Protein AF-A0AAD0NGL0-F1 (afdb_monomer_lite)

Structure (mmCIF, N/CA/C/O backbone):
data_AF-A0AAD0NGL0-F1
#
_entry.id   AF-A0AAD0NGL0-F1
#
loop_
_atom_site.group_PDB
_atom_site.id
_atom_site.type_symbol
_atom_site.label_atom_id
_atom_site.label_alt_id
_atom_site.label_comp_id
_atom_site.label_asym_id
_atom_site.label_entity_id
_atom_site.label_seq_id
_atom_site.pdbx_PDB_ins_code
_atom_site.Cartn_x
_atom_site.Cartn_y
_atom_site.Cartn_z
_atom_site.occupancy
_atom_site.B_iso_or_equiv
_atom_site.auth_seq_id
_atom_site.auth_comp_id
_atom_site.auth_asym_id
_atom_site.auth_atom_id
_atom_site.pdbx_PDB_model_num
ATOM 1 N N . MET A 1 1 ? 26.435 -12.510 6.256 1.00 44.81 1 MET A N 1
ATOM 2 C CA . MET A 1 1 ? 27.636 -13.233 6.724 1.00 44.81 1 MET A CA 1
ATOM 3 C C . MET A 1 1 ? 28.055 -14.242 5.653 1.00 44.81 1 MET A C 1
ATOM 5 O O . MET A 1 1 ? 27.890 -15.432 5.833 1.00 44.81 1 MET A O 1
ATOM 9 N N . ILE A 1 2 ? 28.443 -13.739 4.476 1.00 53.28 2 ILE A N 1
ATOM 10 C CA . ILE A 1 2 ? 28.937 -14.530 3.324 1.00 53.28 2 ILE A CA 1
ATOM 11 C C . ILE A 1 2 ? 30.075 -13.726 2.676 1.00 53.28 2 ILE A C 1
ATOM 13 O O . ILE A 1 2 ? 31.139 -14.253 2.400 1.00 53.28 2 ILE A O 1
ATOM 17 N N . LEU A 1 3 ? 29.893 -12.403 2.557 1.00 48.09 3 LEU A N 1
ATOM 18 C CA . LEU A 1 3 ? 30.924 -11.477 2.073 1.00 48.09 3 LEU A CA 1
ATOM 19 C C . LEU A 1 3 ? 32.210 -11.470 2.926 1.00 48.09 3 LEU A C 1
ATOM 21 O O . LEU A 1 3 ? 33.293 -11.404 2.364 1.00 48.09 3 LEU A O 1
ATOM 25 N N . MET A 1 4 ? 32.125 -11.566 4.258 1.00 51.53 4 MET A N 1
ATOM 26 C CA . MET A 1 4 ? 33.322 -11.520 5.120 1.00 51.53 4 MET A CA 1
ATOM 27 C C . MET A 1 4 ? 34.197 -12.773 5.004 1.00 51.53 4 MET A C 1
ATOM 29 O O . MET A 1 4 ? 35.416 -12.651 4.901 1.00 51.53 4 MET A O 1
ATOM 33 N N . ASP A 1 5 ? 33.579 -13.955 4.922 1.00 52.91 5 ASP A N 1
ATOM 34 C CA . ASP A 1 5 ? 34.299 -15.230 4.800 1.00 52.91 5 ASP A CA 1
ATOM 35 C C . ASP A 1 5 ? 35.000 -15.378 3.441 1.00 52.91 5 ASP A C 1
ATOM 37 O O . ASP A 1 5 ? 36.017 -16.059 3.337 1.00 52.91 5 ASP A O 1
ATOM 41 N N . CYS A 1 6 ? 34.499 -14.711 2.394 1.00 56.25 6 CYS A N 1
ATOM 42 C CA . CYS A 1 6 ? 35.131 -14.710 1.075 1.00 56.25 6 CYS A CA 1
ATOM 43 C C . CYS A 1 6 ? 36.329 -13.752 0.959 1.00 56.25 6 CYS A C 1
ATOM 45 O O . CYS A 1 6 ? 37.210 -14.003 0.139 1.00 56.25 6 CYS A O 1
ATOM 47 N N . PHE A 1 7 ? 36.364 -12.662 1.737 1.00 55.16 7 PHE A N 1
ATOM 48 C CA . PHE A 1 7 ? 37.349 -11.582 1.564 1.00 55.16 7 PHE A CA 1
ATOM 49 C C . PHE A 1 7 ? 38.357 -11.432 2.717 1.00 55.16 7 PHE A C 1
ATOM 51 O O . PHE A 1 7 ? 39.298 -10.655 2.587 1.00 55.16 7 PHE A O 1
ATOM 58 N N . GLY A 1 8 ? 38.230 -12.198 3.809 1.00 49.78 8 GLY A N 1
ATOM 59 C CA . GLY A 1 8 ? 39.283 -12.322 4.830 1.00 49.78 8 GLY A CA 1
ATOM 60 C C . GLY A 1 8 ? 39.587 -11.034 5.606 1.00 49.78 8 GLY A C 1
ATOM 61 O O . GLY A 1 8 ? 40.728 -10.809 6.016 1.00 49.78 8 GLY A O 1
ATOM 62 N N . HIS A 1 9 ? 38.591 -10.165 5.787 1.00 56.62 9 HIS A N 1
ATOM 63 C CA . HIS A 1 9 ? 38.731 -8.901 6.508 1.00 56.62 9 HIS A CA 1
ATOM 64 C C . HIS A 1 9 ? 37.641 -8.759 7.577 1.00 56.62 9 HIS A C 1
ATOM 66 O O . HIS A 1 9 ? 36.456 -8.862 7.268 1.00 56.62 9 HIS A O 1
ATOM 72 N N . ASP A 1 10 ? 38.057 -8.454 8.812 1.00 57.59 10 ASP A N 1
ATOM 73 C CA . ASP A 1 10 ? 37.174 -8.224 9.972 1.00 57.59 10 ASP A CA 1
ATOM 74 C C . ASP A 1 10 ? 36.428 -6.875 9.916 1.00 57.59 10 ASP A C 1
ATOM 76 O O . ASP A 1 10 ? 35.589 -6.589 10.770 1.00 57.59 10 ASP A O 1
ATOM 80 N N . ASP A 1 11 ? 36.717 -6.037 8.914 1.00 60.97 11 ASP A N 1
ATOM 81 C CA . ASP A 1 11 ? 36.110 -4.716 8.752 1.00 60.97 11 ASP A CA 1
ATOM 82 C C . ASP A 1 11 ? 35.187 -4.655 7.507 1.00 60.97 11 ASP A C 1
ATOM 84 O O . ASP A 1 11 ? 35.665 -4.642 6.359 1.00 60.97 11 ASP A O 1
ATOM 88 N N . PRO A 1 12 ? 33.852 -4.593 7.701 1.00 60.00 12 PRO A N 1
ATOM 89 C CA . PRO A 1 12 ? 32.890 -4.450 6.610 1.00 60.00 12 PRO A CA 1
ATOM 90 C C . PRO A 1 12 ? 33.039 -3.130 5.850 1.00 60.00 12 PRO A C 1
ATOM 92 O O . PRO A 1 12 ? 32.725 -3.080 4.658 1.00 60.00 12 PRO A O 1
ATOM 95 N N . GLU A 1 13 ? 33.521 -2.068 6.498 1.00 62.66 13 GLU A N 1
ATOM 96 C CA . GLU A 1 13 ? 33.619 -0.744 5.889 1.00 62.66 13 GLU A CA 1
ATOM 97 C C . GLU A 1 13 ? 34.765 -0.676 4.874 1.00 62.66 13 GLU A C 1
ATOM 99 O O . GLU A 1 13 ? 34.591 -0.140 3.777 1.00 62.66 13 GLU A O 1
ATOM 104 N N . MET A 1 14 ? 35.897 -1.320 5.171 1.00 58.09 14 MET A N 1
ATOM 105 C CA . MET A 1 14 ? 36.996 -1.516 4.219 1.00 58.09 14 MET A CA 1
ATOM 106 C C . MET A 1 14 ? 36.558 -2.314 2.985 1.00 58.09 14 MET A C 1
ATOM 108 O O . MET A 1 14 ? 36.870 -1.924 1.860 1.00 58.09 14 MET A O 1
ATOM 112 N N . THR A 1 15 ? 35.794 -3.392 3.169 1.00 60.25 15 THR A N 1
ATOM 113 C CA . THR A 1 15 ? 35.343 -4.253 2.062 1.00 60.25 15 THR A CA 1
ATOM 114 C C . THR A 1 15 ? 34.335 -3.535 1.152 1.00 60.25 15 THR A C 1
ATOM 116 O O . THR A 1 15 ? 34.467 -3.561 -0.074 1.00 60.25 15 THR A O 1
ATOM 119 N N . LEU A 1 16 ? 33.367 -2.820 1.738 1.00 61.25 16 LEU A N 1
ATOM 120 C CA . LEU A 1 16 ? 32.353 -2.067 0.992 1.00 61.25 16 LEU A CA 1
ATOM 121 C C . LEU A 1 16 ? 32.940 -0.836 0.282 1.00 61.25 16 LEU A C 1
ATOM 123 O O . LEU A 1 16 ? 32.701 -0.655 -0.911 1.00 61.25 16 LEU A O 1
ATOM 127 N N . ARG A 1 17 ? 33.732 -0.000 0.974 1.00 56.66 17 ARG A N 1
ATOM 128 C CA . ARG A 1 17 ? 34.267 1.247 0.394 1.00 56.66 17 ARG A CA 1
ATOM 129 C C . ARG A 1 17 ? 35.475 1.051 -0.524 1.00 56.66 17 ARG A C 1
ATOM 131 O O . ARG A 1 17 ? 35.599 1.818 -1.474 1.00 56.66 17 ARG A O 1
ATOM 138 N N . ARG A 1 18 ? 36.384 0.097 -0.260 1.00 59.16 18 ARG A N 1
ATOM 139 C CA . ARG A 1 18 ? 37.634 -0.037 -1.044 1.00 59.16 18 ARG A CA 1
ATOM 140 C C . ARG A 1 18 ? 37.585 -1.020 -2.203 1.00 59.16 18 ARG A C 1
ATOM 142 O O . ARG A 1 18 ? 38.451 -0.907 -3.066 1.00 59.16 18 ARG A O 1
ATOM 149 N N . TYR A 1 19 ? 36.625 -1.941 -2.247 1.00 62.69 19 TYR A N 1
ATOM 150 C CA . TYR A 1 19 ? 36.571 -2.953 -3.309 1.00 62.69 19 TYR A CA 1
ATOM 151 C C . TYR A 1 19 ? 35.289 -2.886 -4.138 1.00 62.69 19 TYR A C 1
ATOM 153 O O . TYR A 1 19 ? 35.358 -2.842 -5.358 1.00 62.69 19 TYR A O 1
ATOM 161 N N . ILE A 1 20 ? 34.121 -2.849 -3.494 1.00 60.44 20 ILE A N 1
ATOM 162 C CA . ILE A 1 20 ? 32.841 -2.911 -4.221 1.00 60.44 20 ILE A CA 1
ATOM 163 C C . ILE A 1 20 ? 32.464 -1.543 -4.806 1.00 60.44 20 ILE A C 1
ATOM 165 O O . ILE A 1 20 ? 32.022 -1.463 -5.946 1.00 60.44 20 ILE A O 1
ATOM 169 N N . LEU A 1 21 ? 32.655 -0.461 -4.045 1.00 63.44 21 LEU A N 1
ATOM 170 C CA . LEU A 1 21 ? 32.298 0.900 -4.474 1.00 63.44 21 LEU A CA 1
ATOM 171 C C . LEU A 1 21 ? 33.440 1.660 -5.171 1.00 63.44 21 LEU A C 1
ATOM 173 O O . LEU A 1 21 ? 33.257 2.811 -5.562 1.00 63.44 21 LEU A O 1
ATOM 177 N N . SER A 1 22 ? 34.620 1.052 -5.298 1.00 70.75 22 SER A N 1
ATOM 178 C CA . SER A 1 22 ? 35.795 1.655 -5.940 1.00 70.75 22 SER A CA 1
ATOM 179 C C . SER A 1 22 ? 35.908 1.328 -7.431 1.00 70.75 22 SER A C 1
ATOM 181 O O . SER A 1 22 ? 36.589 2.062 -8.145 1.00 70.75 22 SER A O 1
ATOM 183 N N . ASP A 1 23 ? 35.234 0.274 -7.904 1.00 82.31 23 ASP A N 1
ATOM 184 C CA . ASP A 1 23 ? 35.125 -0.062 -9.324 1.00 82.31 23 ASP A CA 1
ATOM 185 C C . ASP A 1 23 ? 33.820 0.516 -9.910 1.00 82.31 23 ASP A C 1
ATOM 187 O O . ASP A 1 23 ? 32.724 0.058 -9.561 1.00 82.31 23 ASP A O 1
ATOM 191 N N . PRO A 1 24 ? 33.899 1.500 -10.827 1.00 84.38 24 PRO A N 1
ATOM 192 C CA . PRO A 1 24 ? 32.724 2.073 -11.477 1.00 84.38 24 PRO A CA 1
ATOM 193 C C . PRO A 1 24 ? 31.864 1.050 -12.231 1.00 84.38 24 PRO A C 1
ATOM 195 O O . PRO A 1 24 ? 30.657 1.256 -12.352 1.00 84.38 24 PRO A O 1
ATOM 198 N N . ALA A 1 25 ? 32.451 -0.043 -12.733 1.00 84.69 25 ALA A N 1
ATOM 199 C CA . ALA A 1 25 ? 31.705 -1.096 -13.416 1.00 84.69 25 ALA A CA 1
ATOM 200 C C . ALA A 1 25 ? 30.814 -1.871 -12.435 1.00 84.69 25 ALA A C 1
ATOM 202 O O . ALA A 1 25 ? 29.644 -2.110 -12.729 1.00 84.69 25 ALA A O 1
ATOM 203 N N . ILE A 1 26 ? 31.330 -2.183 -11.239 1.00 82.88 26 ILE A N 1
ATOM 204 C CA . ILE A 1 26 ? 30.558 -2.850 -10.180 1.00 82.88 26 ILE A CA 1
ATOM 205 C C . ILE A 1 26 ? 29.425 -1.943 -9.699 1.00 82.88 26 ILE A C 1
ATOM 207 O O . ILE A 1 26 ? 28.294 -2.402 -9.556 1.00 82.88 26 ILE A O 1
ATOM 211 N N . VAL A 1 27 ? 29.693 -0.649 -9.498 1.00 83.00 27 VAL A N 1
ATOM 212 C CA . VAL A 1 27 ? 28.657 0.326 -9.117 1.00 83.00 27 VAL A CA 1
ATOM 213 C C . VAL A 1 27 ? 27.544 0.380 -10.166 1.00 83.00 27 VAL A C 1
ATOM 215 O O . VAL A 1 27 ? 26.369 0.290 -9.812 1.00 83.00 27 VAL A O 1
ATOM 218 N N . ALA A 1 28 ? 27.895 0.456 -11.453 1.00 87.69 28 ALA A N 1
ATOM 219 C CA . ALA A 1 28 ? 26.917 0.470 -12.538 1.00 87.69 28 ALA A CA 1
ATOM 220 C C . ALA A 1 28 ? 26.070 -0.815 -12.585 1.00 87.69 28 ALA A C 1
ATOM 222 O O . ALA A 1 28 ? 24.857 -0.749 -12.799 1.00 87.69 28 ALA A O 1
ATOM 223 N N . ASP A 1 29 ? 26.677 -1.980 -12.346 1.00 87.06 29 ASP A N 1
ATOM 224 C CA . ASP A 1 29 ? 25.952 -3.249 -12.280 1.00 87.06 29 ASP A CA 1
ATOM 225 C C . ASP A 1 29 ? 25.020 -3.334 -11.067 1.00 87.06 29 ASP A C 1
ATOM 227 O O . ASP A 1 29 ? 23.881 -3.785 -11.203 1.00 87.06 29 ASP A O 1
ATOM 231 N N . VAL A 1 30 ? 25.457 -2.857 -9.898 1.00 87.62 30 VAL A N 1
ATOM 232 C CA . VAL A 1 30 ? 24.617 -2.790 -8.694 1.00 87.62 30 VAL A CA 1
ATOM 233 C C . VAL A 1 30 ? 23.413 -1.879 -8.927 1.00 87.62 30 VAL A C 1
ATOM 235 O O . VAL A 1 30 ? 22.286 -2.279 -8.635 1.00 87.62 30 VAL A O 1
ATOM 238 N N . GLU A 1 31 ? 23.617 -0.693 -9.505 1.00 88.88 31 GLU A N 1
ATOM 239 C CA . GLU A 1 31 ? 22.518 0.217 -9.844 1.00 88.88 31 GLU A CA 1
ATOM 240 C C . GLU A 1 31 ? 21.539 -0.411 -10.838 1.00 88.88 31 GLU A C 1
ATOM 242 O O . GLU A 1 31 ? 20.323 -0.267 -10.692 1.00 88.88 31 GLU A O 1
ATOM 247 N N . ARG A 1 32 ? 22.048 -1.129 -11.844 1.00 91.62 32 ARG A N 1
ATOM 248 C CA . ARG A 1 32 ? 21.218 -1.836 -12.822 1.00 91.62 32 ARG A CA 1
ATOM 249 C C . ARG A 1 32 ? 20.365 -2.911 -12.150 1.00 91.62 32 ARG A C 1
ATOM 251 O O . ARG A 1 32 ? 19.160 -2.951 -12.373 1.00 91.62 32 ARG A O 1
ATOM 258 N N . VAL A 1 33 ? 20.963 -3.747 -11.299 1.00 93.19 33 VAL A N 1
ATOM 259 C CA . VAL A 1 33 ? 20.233 -4.782 -10.547 1.00 93.19 33 VAL A CA 1
ATOM 260 C C . VAL A 1 33 ? 19.193 -4.155 -9.622 1.00 93.19 33 VAL A C 1
ATOM 262 O O . VAL A 1 33 ? 18.062 -4.632 -9.566 1.00 93.19 33 VAL A O 1
ATOM 265 N N . GLN A 1 34 ? 19.536 -3.065 -8.934 1.00 90.94 34 GLN A N 1
ATOM 266 C CA . GLN A 1 34 ? 18.602 -2.350 -8.067 1.00 90.94 34 GLN A CA 1
ATOM 267 C C . GLN A 1 34 ? 17.376 -1.852 -8.843 1.00 90.94 34 GLN A C 1
ATOM 269 O O . GLN A 1 34 ? 16.252 -2.057 -8.384 1.00 90.94 34 GLN A O 1
ATOM 274 N N . ARG A 1 35 ? 17.572 -1.244 -10.022 1.00 94.06 35 ARG A N 1
ATOM 275 C CA . ARG A 1 35 ? 16.462 -0.767 -10.864 1.00 94.06 35 ARG A CA 1
ATOM 276 C C . ARG A 1 35 ? 15.551 -1.909 -11.299 1.00 94.06 35 ARG A C 1
ATOM 278 O O . ARG A 1 35 ? 14.335 -1.795 -11.173 1.00 94.06 35 ARG A O 1
ATOM 285 N N . GLU A 1 36 ? 16.123 -3.030 -11.730 1.00 95.94 36 GLU A N 1
ATOM 286 C CA . GLU A 1 36 ? 15.329 -4.199 -12.123 1.00 95.94 36 GLU A CA 1
ATOM 287 C C . GLU A 1 36 ? 14.559 -4.808 -10.946 1.00 95.94 36 GLU A C 1
ATOM 289 O O . GLU A 1 36 ? 13.399 -5.180 -11.106 1.00 95.94 36 GLU A O 1
ATOM 294 N N . LEU A 1 37 ? 15.144 -4.869 -9.744 1.00 94.94 37 LEU A N 1
ATOM 295 C CA . LEU A 1 37 ? 14.436 -5.343 -8.547 1.00 94.94 37 LEU A CA 1
ATOM 296 C C . LEU A 1 37 ? 13.216 -4.475 -8.224 1.00 94.94 37 LEU A C 1
ATOM 298 O O . LEU A 1 37 ? 12.152 -4.992 -7.885 1.00 94.94 37 LEU A O 1
ATOM 302 N N . VAL A 1 38 ? 13.357 -3.159 -8.359 1.00 95.56 38 VAL A N 1
ATOM 303 C CA . VAL A 1 38 ? 12.258 -2.212 -8.165 1.00 95.56 38 VAL A CA 1
ATOM 304 C C . VAL A 1 38 ? 11.168 -2.403 -9.220 1.00 95.56 38 VAL A C 1
ATOM 306 O O . VAL A 1 38 ? 9.984 -2.433 -8.879 1.00 95.56 38 VAL A O 1
ATOM 309 N N . ILE A 1 39 ? 11.546 -2.568 -10.490 1.00 97.00 39 ILE A N 1
ATOM 310 C CA . ILE A 1 39 ? 10.593 -2.832 -11.573 1.00 97.00 39 ILE A CA 1
ATOM 311 C C . ILE A 1 39 ? 9.857 -4.149 -11.309 1.00 97.00 39 ILE A C 1
ATOM 313 O O . ILE A 1 39 ? 8.633 -4.185 -11.389 1.00 97.00 39 ILE A O 1
ATOM 317 N N . LEU A 1 40 ? 10.562 -5.218 -10.927 1.00 95.31 40 LEU A N 1
ATOM 318 C CA . LEU A 1 40 ? 9.954 -6.505 -10.577 1.00 95.31 40 LEU A CA 1
ATOM 319 C C . LEU A 1 40 ? 8.938 -6.375 -9.435 1.00 95.31 40 LEU A C 1
ATOM 321 O O . LEU A 1 40 ? 7.827 -6.888 -9.554 1.00 95.31 40 LEU A O 1
ATOM 325 N N . MET A 1 41 ? 9.281 -5.631 -8.382 1.00 94.69 41 MET A N 1
ATOM 326 C CA . MET A 1 41 ? 8.374 -5.333 -7.271 1.00 94.69 41 MET A CA 1
ATOM 327 C C . MET A 1 41 ? 7.112 -4.591 -7.742 1.00 94.69 41 MET A C 1
ATOM 329 O O . MET A 1 41 ? 6.002 -4.909 -7.315 1.00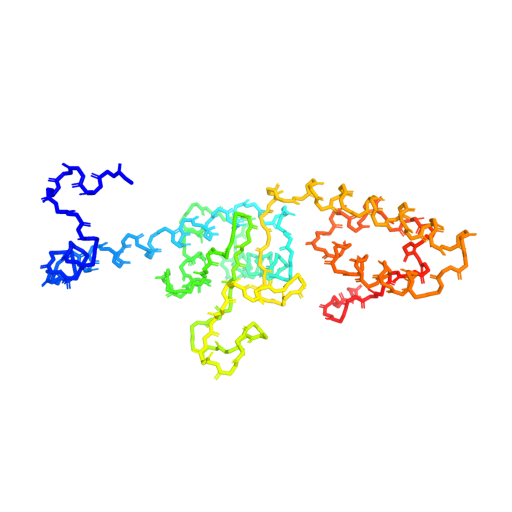 94.69 41 MET A O 1
ATOM 333 N N . ALA A 1 42 ? 7.250 -3.623 -8.649 1.00 96.31 42 ALA A N 1
ATOM 334 C CA . ALA A 1 42 ? 6.103 -2.921 -9.217 1.00 96.31 42 ALA A CA 1
ATOM 335 C C . ALA A 1 42 ? 5.254 -3.809 -10.135 1.00 96.31 42 ALA A C 1
ATOM 337 O O . ALA A 1 42 ? 4.028 -3.726 -10.090 1.00 96.31 42 ALA A O 1
ATOM 338 N N . LYS A 1 43 ? 5.871 -4.700 -10.918 1.00 96.62 43 LYS A N 1
ATOM 339 C CA . LYS A 1 43 ? 5.146 -5.685 -11.735 1.00 96.62 43 LYS A CA 1
ATOM 340 C C . LYS A 1 43 ? 4.301 -6.616 -10.875 1.00 96.62 43 LYS A C 1
ATOM 342 O O . LYS A 1 43 ? 3.153 -6.876 -11.226 1.00 96.62 43 LYS A O 1
ATOM 347 N N . GLU A 1 44 ? 4.853 -7.098 -9.763 1.00 93.81 44 GLU A N 1
ATOM 348 C CA . GLU A 1 44 ? 4.117 -7.927 -8.808 1.00 93.81 44 GLU A CA 1
ATOM 349 C C . GLU A 1 44 ? 2.906 -7.168 -8.257 1.00 93.81 44 GLU A C 1
ATOM 351 O O . GLU A 1 44 ? 1.784 -7.665 -8.342 1.00 93.81 44 GLU A O 1
ATOM 356 N N . ALA A 1 45 ? 3.109 -5.921 -7.817 1.00 94.88 45 ALA A N 1
ATOM 357 C CA . ALA A 1 45 ? 2.023 -5.075 -7.338 1.00 94.88 45 ALA A CA 1
ATOM 358 C C . ALA A 1 45 ? 0.926 -4.859 -8.398 1.00 94.88 45 ALA A C 1
ATOM 360 O O . ALA A 1 45 ? -0.255 -5.009 -8.098 1.00 94.88 45 ALA A O 1
ATOM 361 N N . ILE A 1 46 ? 1.291 -4.550 -9.648 1.00 95.75 46 ILE A N 1
ATOM 362 C CA . ILE A 1 46 ? 0.331 -4.388 -10.755 1.00 95.75 46 ILE A CA 1
ATOM 363 C C . ILE A 1 46 ? -0.439 -5.690 -11.012 1.00 95.75 46 ILE A C 1
ATOM 365 O O . ILE A 1 46 ? -1.645 -5.653 -11.262 1.00 95.75 46 ILE A O 1
ATOM 369 N N . GLY A 1 47 ? 0.241 -6.837 -10.950 1.00 93.25 47 GLY A N 1
ATOM 370 C CA . GLY A 1 47 ? -0.369 -8.153 -11.133 1.00 93.25 47 GLY A CA 1
ATOM 371 C C . GLY A 1 47 ? -1.391 -8.499 -10.048 1.00 93.25 47 GLY A C 1
ATOM 372 O O . GLY A 1 47 ? -2.404 -9.125 -10.348 1.00 93.25 47 GLY A O 1
ATOM 373 N N . SER A 1 48 ? -1.166 -8.042 -8.814 1.00 92.44 48 SER A N 1
ATOM 374 C CA . SER A 1 48 ? -2.048 -8.264 -7.664 1.00 92.44 48 SER A CA 1
ATOM 375 C C . SER A 1 48 ? -2.874 -7.026 -7.282 1.00 92.44 48 SER A C 1
ATOM 377 O O . SER A 1 48 ? -3.178 -6.841 -6.104 1.00 92.44 48 SER A O 1
ATOM 379 N N . ALA A 1 49 ? -3.207 -6.152 -8.241 1.00 92.00 49 ALA A N 1
ATOM 380 C CA . ALA A 1 49 ? -3.796 -4.829 -7.980 1.00 92.00 49 ALA A CA 1
ATOM 381 C C . ALA A 1 49 ? -5.075 -4.844 -7.118 1.00 92.00 49 ALA A C 1
ATOM 383 O O . ALA A 1 49 ? -5.314 -3.914 -6.341 1.00 92.00 49 ALA A O 1
ATOM 384 N N . GLU A 1 50 ? -5.877 -5.902 -7.227 1.00 90.38 50 GLU A N 1
ATOM 385 C CA . GLU A 1 50 ? -7.127 -6.058 -6.472 1.00 90.38 50 GLU A CA 1
ATOM 386 C C . GLU A 1 50 ? -6.887 -6.326 -4.978 1.00 90.38 50 GLU A C 1
ATOM 388 O O . GLU A 1 50 ? -7.679 -5.914 -4.134 1.00 90.38 50 GLU A O 1
ATOM 393 N N . ASP A 1 51 ? -5.756 -6.943 -4.627 1.00 91.44 51 ASP A N 1
ATOM 394 C CA . ASP A 1 51 ? -5.417 -7.291 -3.244 1.00 91.44 51 ASP A CA 1
ATOM 395 C C . ASP A 1 51 ? -4.549 -6.229 -2.543 1.00 91.44 51 ASP A C 1
ATOM 397 O O . ASP A 1 51 ? -4.192 -6.376 -1.367 1.00 91.44 51 ASP A O 1
ATOM 401 N N . LEU A 1 52 ? -4.200 -5.147 -3.247 1.00 93.50 52 LEU A N 1
ATOM 402 C CA . LEU A 1 52 ? -3.377 -4.075 -2.696 1.00 93.50 52 LEU A CA 1
ATOM 403 C C . LEU A 1 52 ? -4.158 -3.199 -1.715 1.00 93.50 52 LEU A C 1
ATOM 405 O O . LEU A 1 52 ? -5.275 -2.743 -1.986 1.00 93.50 52 LEU A O 1
ATOM 409 N N . GLY A 1 53 ? -3.492 -2.895 -0.608 1.00 92.38 53 GLY A N 1
ATOM 410 C CA . GLY A 1 53 ? -3.918 -1.933 0.395 1.00 92.38 53 GLY A CA 1
ATOM 411 C C . GLY A 1 53 ? -3.092 -0.647 0.382 1.00 92.38 53 GLY A C 1
ATOM 412 O O . GLY A 1 53 ? -2.204 -0.431 -0.447 1.00 92.38 53 GLY A O 1
ATOM 413 N N . GLY A 1 54 ? -3.366 0.208 1.360 1.00 88.75 54 GLY A N 1
ATOM 414 C CA . GLY A 1 54 ? -2.802 1.543 1.489 1.00 88.75 54 GLY A CA 1
ATOM 415 C C . GLY A 1 54 ? -3.417 2.523 0.495 1.00 88.75 54 GLY A C 1
ATOM 416 O O . GLY A 1 54 ? -4.127 2.143 -0.437 1.00 88.75 54 GLY A O 1
ATOM 417 N N . ALA A 1 55 ? -3.115 3.806 0.680 1.00 85.38 55 ALA A N 1
ATOM 418 C CA . ALA A 1 55 ? -3.619 4.866 -0.191 1.00 85.38 55 ALA A CA 1
ATOM 419 C C . ALA A 1 55 ? -3.221 4.648 -1.662 1.00 85.38 55 ALA A C 1
ATOM 421 O O . ALA A 1 55 ? -3.988 4.938 -2.577 1.00 85.38 55 ALA A O 1
ATOM 422 N N . MET A 1 56 ? -2.045 4.061 -1.892 1.00 91.38 56 MET A N 1
ATOM 423 C CA . MET A 1 56 ? -1.530 3.831 -3.238 1.00 91.38 56 MET A CA 1
ATOM 424 C C . MET A 1 56 ? -2.085 2.575 -3.900 1.00 91.38 56 MET A C 1
ATOM 426 O O . MET A 1 56 ? -1.958 2.459 -5.114 1.00 91.38 56 MET A O 1
ATOM 430 N N . GLY A 1 57 ? -2.738 1.670 -3.161 1.00 92.50 57 GLY A N 1
ATOM 431 C CA . GLY A 1 57 ? -3.407 0.512 -3.759 1.00 92.50 57 GLY A CA 1
ATOM 432 C C . GLY A 1 57 ? -4.454 0.943 -4.788 1.00 92.50 57 GLY A C 1
ATOM 433 O O . GLY A 1 57 ? -4.488 0.410 -5.896 1.00 92.50 57 GLY A O 1
ATOM 434 N N . GLN A 1 58 ? -5.232 1.986 -4.469 1.00 88.50 58 GLN A N 1
ATOM 435 C CA . GLN A 1 58 ? -6.167 2.580 -5.426 1.00 88.50 58 GLN A CA 1
ATOM 436 C C . GLN A 1 58 ? -5.438 3.258 -6.588 1.00 88.50 58 GLN A C 1
ATOM 438 O O . GLN A 1 58 ? -5.800 3.040 -7.737 1.00 88.50 58 GLN A O 1
ATOM 443 N N . GLY A 1 59 ? -4.352 3.986 -6.313 1.00 92.19 59 GLY A N 1
ATOM 444 C CA . GLY A 1 59 ? -3.545 4.619 -7.359 1.00 92.19 59 GLY A CA 1
ATOM 445 C C . GLY A 1 59 ? -2.993 3.631 -8.397 1.00 92.19 59 GLY A C 1
ATOM 446 O O . GLY A 1 59 ? -2.930 3.964 -9.578 1.00 92.19 59 GLY A O 1
ATOM 447 N N . ILE A 1 60 ? -2.639 2.404 -7.993 1.00 94.94 60 ILE A N 1
ATOM 448 C CA . ILE A 1 60 ? -2.218 1.343 -8.924 1.00 94.94 60 ILE A CA 1
ATOM 449 C C . ILE A 1 60 ? -3.389 0.850 -9.779 1.00 94.94 60 ILE A C 1
ATOM 451 O O . ILE A 1 60 ? -3.222 0.692 -10.991 1.00 94.94 60 ILE A O 1
ATOM 455 N N . ARG A 1 61 ? -4.570 0.642 -9.183 1.00 94.44 61 ARG A N 1
ATOM 456 C CA . ARG A 1 61 ? -5.784 0.265 -9.927 1.00 94.44 61 ARG A CA 1
ATOM 457 C C . ARG A 1 61 ? -6.151 1.334 -10.956 1.00 94.44 61 ARG A C 1
ATOM 459 O O . ARG A 1 61 ? -6.273 1.019 -12.138 1.00 94.44 61 ARG A O 1
ATOM 466 N N . ASP A 1 62 ? -6.171 2.598 -10.544 1.00 94.38 62 ASP A N 1
ATOM 467 C CA . ASP A 1 62 ? -6.461 3.734 -11.422 1.00 94.38 62 ASP A CA 1
ATOM 468 C C . ASP A 1 62 ? -5.429 3.851 -12.557 1.00 94.38 62 ASP A C 1
ATOM 470 O O . ASP A 1 62 ? -5.778 4.108 -13.713 1.00 94.38 62 ASP A O 1
ATOM 474 N N . ALA A 1 63 ? -4.141 3.642 -12.257 1.00 95.19 63 ALA A N 1
ATOM 475 C CA . ALA A 1 63 ? -3.077 3.658 -13.258 1.00 95.19 63 ALA A CA 1
ATOM 476 C C . ALA A 1 63 ? -3.234 2.522 -14.280 1.00 95.19 63 ALA A C 1
ATOM 478 O O . ALA A 1 63 ? -3.094 2.759 -15.484 1.00 95.19 63 ALA A O 1
ATOM 479 N N . ARG A 1 64 ? -3.577 1.314 -13.820 1.00 95.88 64 ARG A N 1
ATOM 480 C CA . ARG A 1 64 ? -3.859 0.151 -14.671 1.00 95.88 64 ARG A CA 1
ATOM 481 C C . ARG A 1 64 ? -5.057 0.401 -15.583 1.00 95.88 64 ARG A C 1
ATOM 483 O O . ARG A 1 64 ? -4.947 0.213 -16.793 1.00 95.88 64 ARG A O 1
ATOM 490 N N . GLU A 1 65 ? -6.174 0.875 -15.040 1.00 95.94 65 GLU A N 1
ATOM 491 C CA . GLU A 1 65 ? -7.368 1.207 -15.827 1.00 95.94 65 GLU A CA 1
ATOM 492 C C . GLU A 1 65 ? -7.092 2.312 -16.849 1.00 95.94 65 GLU A C 1
ATOM 494 O O . GLU A 1 65 ? -7.494 2.222 -18.014 1.00 95.94 65 GLU A O 1
ATOM 499 N N . LYS A 1 66 ? -6.352 3.348 -16.443 1.00 96.50 66 LYS A N 1
ATOM 500 C CA . LYS A 1 66 ? -5.928 4.421 -17.342 1.00 96.50 66 LYS A CA 1
ATOM 501 C C . LYS A 1 66 ? -5.065 3.882 -18.481 1.00 96.50 66 LYS A C 1
ATOM 503 O O . LYS A 1 66 ? -5.295 4.286 -19.621 1.00 96.50 66 LYS A O 1
ATOM 508 N N . TYR A 1 67 ? -4.114 2.990 -18.200 1.00 96.56 67 TYR A N 1
ATOM 509 C CA . TYR A 1 67 ? -3.271 2.368 -19.222 1.00 96.56 67 TYR A CA 1
ATOM 510 C C . TYR A 1 67 ? -4.129 1.583 -20.225 1.00 96.56 67 TYR A C 1
ATOM 512 O O . TYR A 1 67 ? -4.082 1.856 -21.424 1.00 96.56 67 TYR A O 1
ATOM 520 N N . LEU A 1 68 ? -5.008 0.698 -19.743 1.00 96.44 68 LEU A N 1
ATOM 521 C CA . LEU A 1 68 ? -5.928 -0.069 -20.591 1.00 96.44 68 LEU A CA 1
ATOM 522 C C . LEU A 1 68 ? -6.776 0.836 -21.494 1.00 96.44 68 LEU A C 1
ATOM 524 O O . LEU A 1 68 ? -6.868 0.609 -22.702 1.00 96.44 68 LEU A O 1
ATOM 528 N N . ARG A 1 69 ? -7.336 1.914 -20.933 1.00 96.62 69 ARG A N 1
ATOM 529 C CA . ARG A 1 69 ? -8.156 2.879 -21.674 1.00 96.62 69 ARG A CA 1
ATOM 530 C C . ARG A 1 69 ? -7.364 3.622 -22.750 1.00 96.62 69 ARG A C 1
ATOM 532 O O . ARG A 1 69 ? -7.846 3.751 -23.873 1.00 96.62 69 ARG A O 1
ATOM 539 N N . VAL A 1 70 ? -6.171 4.122 -22.421 1.00 95.94 70 VAL A N 1
ATOM 540 C CA . VAL A 1 70 ? -5.322 4.884 -23.358 1.00 95.94 70 VAL A CA 1
ATOM 541 C C . VAL A 1 70 ? -4.845 3.998 -24.507 1.00 95.94 70 VAL A C 1
ATOM 543 O O . VAL A 1 70 ? -4.908 4.413 -25.663 1.00 95.94 70 VAL A O 1
ATOM 546 N N . HIS A 1 71 ? -4.448 2.763 -24.205 1.00 93.81 71 HIS A N 1
ATOM 547 C CA . HIS A 1 71 ? -3.953 1.804 -25.194 1.00 93.81 71 HIS A CA 1
ATOM 548 C C . HIS A 1 71 ? -5.075 0.998 -25.873 1.00 93.81 71 HIS A C 1
ATOM 550 O O . HIS A 1 71 ? -4.797 0.182 -26.749 1.00 93.81 71 HIS A O 1
ATOM 556 N N . ARG A 1 72 ? -6.345 1.249 -25.511 1.00 94.88 72 ARG A N 1
ATOM 557 C CA . ARG A 1 72 ? -7.544 0.551 -26.014 1.00 94.88 72 ARG A CA 1
ATOM 558 C C . ARG A 1 72 ? -7.440 -0.974 -25.891 1.00 94.88 72 ARG A C 1
ATOM 560 O O . ARG A 1 72 ? -7.845 -1.706 -26.792 1.00 94.88 72 ARG A O 1
ATOM 567 N N . LYS A 1 73 ? -6.892 -1.443 -24.770 1.00 93.88 73 LYS A N 1
ATOM 568 C CA . LYS A 1 73 ? -6.732 -2.863 -24.440 1.00 93.88 73 LYS A CA 1
ATOM 569 C C . LYS A 1 73 ? -7.784 -3.297 -23.420 1.00 93.88 73 LYS A C 1
ATOM 571 O O . LYS A 1 73 ? -8.189 -2.515 -22.566 1.00 93.88 73 LYS A O 1
ATOM 576 N N . SER A 1 74 ? -8.206 -4.558 -23.489 1.00 93.00 74 SER A N 1
ATOM 577 C CA . SER A 1 74 ? -9.090 -5.179 -22.488 1.00 93.00 74 SER A CA 1
ATOM 578 C C . SER A 1 74 ? -8.326 -5.774 -21.302 1.00 93.00 74 SER A C 1
ATOM 580 O O . SER A 1 74 ? -8.899 -5.982 -20.238 1.00 93.00 74 SER A O 1
ATOM 582 N N . SER A 1 75 ? -7.041 -6.073 -21.485 1.00 94.00 75 SER A N 1
ATOM 583 C CA . SER A 1 75 ? -6.164 -6.683 -20.484 1.00 94.00 75 SER A CA 1
ATOM 584 C C . SER A 1 75 ? -4.712 -6.289 -20.742 1.00 94.00 75 SER A C 1
ATOM 586 O O . SER A 1 75 ? -4.361 -5.974 -21.878 1.00 94.00 75 SER A O 1
ATOM 588 N N . LEU A 1 76 ? -3.883 -6.329 -19.695 1.00 93.56 76 LEU A N 1
ATOM 589 C CA . LEU A 1 76 ? -2.443 -6.105 -19.805 1.00 93.56 76 LEU A CA 1
ATOM 590 C C . LEU A 1 76 ? -1.753 -7.416 -20.185 1.00 93.56 76 LEU A C 1
ATOM 592 O O . LEU A 1 76 ? -1.965 -8.435 -19.524 1.00 93.56 76 LEU A O 1
ATOM 596 N N . ASP A 1 77 ? -0.931 -7.388 -21.226 1.00 95.56 77 ASP A N 1
ATOM 597 C CA . ASP A 1 77 ? 0.026 -8.456 -21.509 1.00 95.56 77 ASP A CA 1
ATOM 598 C C . ASP A 1 77 ? 1.317 -8.276 -20.666 1.00 95.56 77 ASP A C 1
ATOM 600 O O . ASP A 1 77 ? 1.484 -7.258 -19.986 1.00 95.56 77 ASP A O 1
ATOM 604 N N . PRO A 1 78 ? 2.246 -9.253 -20.634 1.00 94.94 78 PRO A N 1
ATOM 605 C CA . PRO A 1 78 ? 3.457 -9.139 -19.817 1.00 94.94 78 PRO A CA 1
ATOM 606 C C . PRO A 1 78 ? 4.345 -7.931 -20.145 1.00 94.94 78 PRO A C 1
ATOM 608 O O . PRO A 1 78 ? 5.053 -7.451 -19.254 1.00 94.94 78 PRO A O 1
ATOM 611 N N . GLN A 1 79 ? 4.319 -7.456 -21.393 1.00 95.69 79 GLN A N 1
ATOM 612 C CA . GLN A 1 79 ? 5.085 -6.293 -21.828 1.00 95.69 79 GLN A CA 1
ATOM 6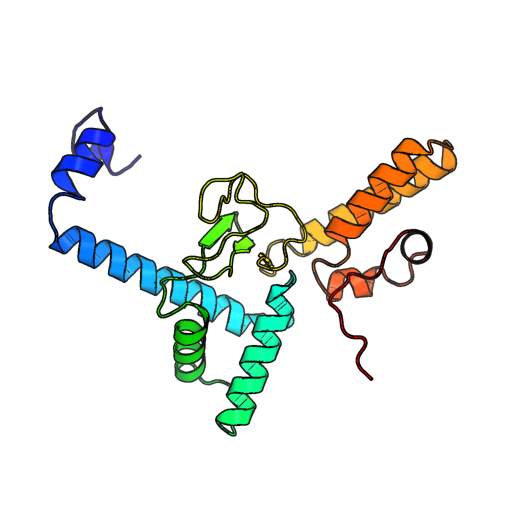13 C C . GLN A 1 79 ? 4.423 -5.006 -21.326 1.00 95.69 79 GLN A C 1
ATOM 615 O O . GLN A 1 79 ? 5.108 -4.165 -20.753 1.00 95.69 79 GLN A O 1
ATOM 620 N N . ASP A 1 80 ? 3.095 -4.903 -21.414 1.00 96.50 80 ASP A N 1
ATOM 621 C CA . ASP A 1 80 ? 2.337 -3.778 -20.849 1.00 96.50 80 ASP A CA 1
ATOM 622 C C . ASP A 1 80 ? 2.589 -3.609 -19.348 1.00 96.50 80 ASP A C 1
ATOM 624 O O . ASP A 1 80 ? 2.760 -2.498 -18.847 1.00 96.50 80 ASP A O 1
ATOM 628 N N . VAL A 1 81 ? 2.617 -4.726 -18.610 1.00 97.06 81 VAL A N 1
ATOM 629 C CA . VAL A 1 81 ? 2.897 -4.718 -17.167 1.00 97.06 81 VAL A CA 1
ATOM 630 C C . VAL A 1 81 ? 4.308 -4.200 -16.892 1.00 97.06 81 VAL A C 1
ATOM 632 O O . VAL A 1 81 ? 4.502 -3.456 -15.932 1.00 97.06 81 VAL A O 1
ATOM 635 N N . TYR A 1 82 ? 5.288 -4.576 -17.719 1.00 97.06 82 TYR A N 1
ATOM 636 C CA . TYR A 1 82 ? 6.659 -4.080 -17.597 1.00 97.06 82 TYR A CA 1
ATOM 637 C C . TYR A 1 82 ? 6.731 -2.571 -17.867 1.00 97.06 82 TYR A C 1
ATOM 639 O O . TYR A 1 82 ? 7.239 -1.832 -17.030 1.00 97.06 82 TYR A O 1
ATOM 647 N N . GLU A 1 83 ? 6.144 -2.101 -18.967 1.00 96.88 83 GLU A N 1
ATOM 648 C CA . GLU A 1 83 ? 6.131 -0.679 -19.335 1.00 96.88 83 GLU A CA 1
ATOM 649 C C . GLU A 1 83 ? 5.426 0.187 -18.283 1.00 96.88 83 GLU A C 1
ATOM 651 O O . GLU A 1 83 ? 5.903 1.264 -17.914 1.00 96.88 83 GLU A O 1
ATOM 656 N N . LEU A 1 84 ? 4.297 -0.289 -17.750 1.00 97.19 84 LEU A N 1
ATOM 657 C CA . LEU A 1 84 ? 3.592 0.395 -16.671 1.00 97.19 84 LEU A CA 1
ATOM 658 C C . LEU A 1 84 ? 4.425 0.419 -15.381 1.00 97.19 84 LEU A C 1
ATOM 660 O O . LEU A 1 84 ? 4.467 1.446 -14.701 1.00 97.19 84 LEU A O 1
ATOM 664 N N . ALA A 1 85 ? 5.113 -0.677 -15.051 1.00 97.50 85 ALA A N 1
ATOM 665 C CA . ALA A 1 85 ? 6.009 -0.734 -13.899 1.00 97.50 85 ALA A CA 1
ATOM 666 C C . ALA A 1 85 ? 7.177 0.254 -14.037 1.00 97.50 85 ALA A C 1
ATOM 668 O O . ALA A 1 85 ? 7.473 0.983 -13.089 1.00 97.50 85 ALA A O 1
ATOM 669 N N . GLU A 1 86 ? 7.803 0.343 -15.212 1.00 97.00 86 GLU A N 1
ATOM 670 C CA . GLU A 1 86 ? 8.843 1.338 -15.489 1.00 97.00 86 GLU A CA 1
ATOM 671 C C . GLU A 1 86 ? 8.319 2.765 -15.317 1.00 97.00 86 GLU A C 1
ATOM 673 O O . GLU A 1 86 ? 8.969 3.590 -14.670 1.00 97.00 86 GLU A O 1
ATOM 678 N N . ALA A 1 87 ? 7.128 3.059 -15.845 1.00 95.56 87 ALA A N 1
ATOM 679 C CA . ALA A 1 87 ? 6.522 4.381 -15.736 1.00 95.56 87 ALA A CA 1
ATOM 680 C C . ALA A 1 87 ? 6.228 4.768 -14.276 1.00 95.56 87 ALA A C 1
ATOM 682 O O . ALA A 1 87 ? 6.544 5.880 -13.854 1.00 95.56 87 ALA A O 1
ATOM 683 N N . LEU A 1 88 ? 5.661 3.853 -13.485 1.00 95.38 88 LEU A N 1
ATOM 684 C CA . LEU A 1 88 ? 5.294 4.101 -12.085 1.00 95.38 88 LEU A CA 1
ATOM 685 C C . LEU A 1 88 ? 6.495 4.211 -11.140 1.00 95.38 88 LEU A C 1
ATOM 687 O O . LEU A 1 88 ? 6.390 4.831 -10.080 1.00 95.38 88 LEU A O 1
ATOM 691 N N . THR A 1 89 ? 7.621 3.603 -11.507 1.00 95.75 89 THR A N 1
ATOM 692 C CA . THR A 1 89 ? 8.848 3.563 -10.698 1.00 95.75 89 THR A CA 1
ATOM 693 C C . THR A 1 89 ? 9.930 4.509 -11.210 1.00 95.75 89 THR A C 1
ATOM 695 O O . THR A 1 89 ? 11.067 4.446 -10.747 1.00 95.75 89 THR A O 1
ATOM 698 N N . MET A 1 90 ? 9.627 5.379 -12.179 1.00 93.94 90 MET A N 1
ATOM 699 C CA . MET A 1 90 ? 10.620 6.263 -12.803 1.00 93.94 90 MET A CA 1
ATOM 700 C C . MET A 1 90 ? 11.849 5.499 -13.335 1.00 93.94 90 MET A C 1
ATOM 702 O O . MET A 1 90 ? 12.992 5.931 -13.142 1.00 93.94 90 MET A O 1
ATOM 706 N N . GLN A 1 91 ? 11.604 4.380 -14.028 1.00 94.31 91 GLN A N 1
ATOM 707 C CA . GLN A 1 91 ? 12.607 3.427 -14.531 1.00 94.31 91 GLN A CA 1
ATOM 708 C C . GLN A 1 91 ? 13.388 2.740 -13.398 1.00 94.31 91 GLN A C 1
ATOM 710 O O . GLN A 1 91 ? 14.619 2.690 -13.407 1.00 94.31 91 GLN A O 1
ATOM 715 N N . GLY A 1 92 ? 12.676 2.276 -12.368 1.00 92.19 92 GLY A N 1
ATOM 716 C CA . GLY A 1 92 ? 13.271 1.579 -11.227 1.00 92.19 92 GLY A CA 1
ATOM 717 C C . GLY A 1 92 ? 14.034 2.471 -10.240 1.00 92.19 92 GLY A C 1
ATOM 718 O O . GLY A 1 92 ? 14.808 1.966 -9.430 1.00 92.19 92 GLY A O 1
ATOM 719 N N . ARG A 1 93 ? 13.871 3.797 -10.316 1.00 90.12 93 ARG A N 1
ATOM 720 C CA . ARG A 1 93 ? 14.559 4.765 -9.436 1.00 90.12 93 ARG A CA 1
ATOM 721 C C . ARG A 1 93 ? 13.730 5.175 -8.225 1.00 90.12 93 ARG A C 1
ATOM 723 O O . ARG A 1 93 ? 14.289 5.565 -7.202 1.00 90.12 93 ARG A O 1
ATOM 730 N N . ASP A 1 94 ? 12.415 5.106 -8.362 1.00 87.94 94 ASP A N 1
ATOM 731 C CA . ASP A 1 94 ? 11.454 5.347 -7.299 1.00 87.94 94 ASP A CA 1
ATOM 732 C C . ASP A 1 94 ? 10.984 4.033 -6.690 1.00 87.94 94 ASP A C 1
ATOM 734 O O . ASP A 1 94 ? 11.267 2.964 -7.192 1.00 87.94 94 ASP A O 1
ATOM 738 N N . TRP A 1 95 ? 10.214 4.129 -5.614 1.00 93.12 95 TRP A N 1
ATOM 739 C CA . TRP A 1 95 ? 9.776 3.019 -4.770 1.00 93.12 95 TRP A CA 1
ATOM 740 C C . TRP A 1 95 ? 10.874 2.434 -3.885 1.00 93.12 95 TRP A C 1
ATOM 742 O O . TRP A 1 95 ? 11.985 2.128 -4.300 1.00 93.12 95 TRP A O 1
ATOM 752 N N . VAL A 1 96 ? 10.536 2.282 -2.609 1.00 90.88 96 VAL A N 1
ATOM 753 C CA . VAL A 1 96 ? 11.434 1.720 -1.601 1.00 90.88 96 VAL A CA 1
ATOM 754 C C . VAL A 1 96 ? 10.635 0.756 -0.744 1.00 90.88 96 VAL A C 1
ATOM 756 O O . VAL A 1 96 ? 9.603 1.142 -0.189 1.00 90.88 96 VAL A O 1
ATOM 759 N N . ALA A 1 97 ? 11.114 -0.478 -0.612 1.00 90.88 97 ALA A N 1
ATOM 760 C CA . ALA A 1 97 ? 10.596 -1.404 0.384 1.00 90.88 97 ALA A CA 1
ATOM 761 C C . ALA A 1 97 ? 10.956 -0.870 1.779 1.00 90.88 97 ALA A C 1
ATOM 763 O O . ALA A 1 97 ? 12.129 -0.747 2.126 1.00 90.88 97 ALA A O 1
ATOM 764 N N . VAL A 1 98 ? 9.942 -0.500 2.559 1.00 90.31 98 VAL A N 1
ATOM 765 C CA . VAL A 1 98 ? 10.117 0.018 3.925 1.00 90.31 98 VAL A CA 1
ATOM 766 C C . VAL A 1 98 ? 10.304 -1.141 4.898 1.00 90.31 98 VAL A C 1
ATOM 768 O O . VAL A 1 98 ? 11.161 -1.098 5.774 1.00 90.31 98 VAL A O 1
ATOM 771 N N . MET A 1 99 ? 9.480 -2.169 4.732 1.00 88.31 99 MET A N 1
ATOM 772 C CA . MET A 1 99 ? 9.464 -3.412 5.498 1.00 88.31 99 MET A CA 1
ATOM 773 C C . MET A 1 99 ? 8.711 -4.471 4.671 1.00 88.31 99 MET A C 1
ATOM 775 O O . MET A 1 99 ? 8.092 -4.106 3.663 1.00 88.31 99 MET A O 1
ATOM 779 N N . PRO A 1 100 ? 8.731 -5.762 5.052 1.00 88.06 100 PRO A N 1
ATOM 780 C CA . PRO A 1 100 ? 8.005 -6.796 4.318 1.00 88.06 100 PRO A CA 1
ATOM 781 C C . PRO A 1 100 ? 6.537 -6.413 4.070 1.00 88.06 100 PRO A C 1
ATOM 783 O O . PRO A 1 100 ? 5.798 -6.068 4.993 1.00 88.06 100 PRO A O 1
ATOM 786 N N . GLY A 1 101 ? 6.130 -6.411 2.799 1.00 90.00 101 GLY A N 1
ATOM 787 C CA . GLY A 1 101 ? 4.767 -6.072 2.385 1.00 90.00 101 GLY A CA 1
ATOM 788 C C . GLY A 1 101 ? 4.395 -4.583 2.416 1.00 90.00 101 GLY A C 1
ATOM 789 O O . GLY A 1 101 ? 3.234 -4.266 2.164 1.00 90.00 101 GLY A O 1
ATOM 790 N N . VAL A 1 102 ? 5.325 -3.663 2.702 1.00 92.06 102 VAL A N 1
ATOM 791 C CA . VAL A 1 102 ? 5.071 -2.209 2.703 1.00 92.06 102 VAL A CA 1
ATOM 792 C C . VAL A 1 102 ? 6.067 -1.493 1.801 1.00 92.06 102 VAL A C 1
ATOM 794 O O . VAL A 1 102 ? 7.273 -1.478 2.057 1.00 92.06 102 VAL A O 1
ATOM 797 N N . ILE A 1 103 ? 5.544 -0.830 0.776 1.00 94.25 103 ILE A N 1
ATOM 798 C CA . ILE A 1 103 ? 6.325 -0.099 -0.218 1.00 94.25 103 ILE A CA 1
ATOM 799 C C . ILE A 1 103 ? 5.984 1.388 -0.115 1.00 94.25 103 ILE A C 1
ATOM 801 O O . ILE A 1 103 ? 4.818 1.772 -0.055 1.00 94.25 103 ILE A O 1
ATOM 805 N N . CYS A 1 104 ? 7.002 2.244 -0.095 1.00 93.31 104 CYS A N 1
ATOM 806 C CA . C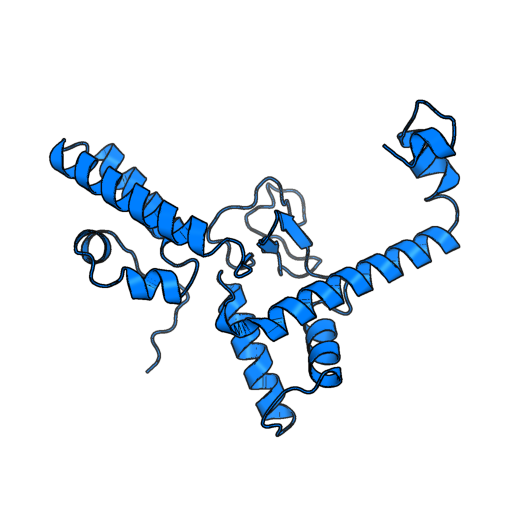YS A 1 104 ? 6.827 3.687 -0.187 1.00 93.31 104 CYS A CA 1
ATOM 807 C C . CYS A 1 104 ? 6.973 4.140 -1.637 1.00 93.31 104 CYS A C 1
ATOM 809 O O . CYS A 1 104 ? 8.063 4.038 -2.195 1.00 93.31 104 CYS A O 1
ATOM 811 N N . THR A 1 105 ? 5.911 4.704 -2.206 1.00 93.56 105 THR A N 1
ATOM 812 C CA . THR A 1 105 ? 5.831 5.167 -3.601 1.00 93.56 105 THR A CA 1
ATOM 813 C C . THR A 1 105 ? 6.045 6.672 -3.765 1.00 93.56 105 THR A C 1
ATOM 815 O O . THR A 1 105 ? 5.853 7.187 -4.864 1.00 93.56 105 THR A O 1
ATOM 818 N N . LEU A 1 106 ? 6.419 7.392 -2.694 1.00 91.31 106 LEU A N 1
ATOM 819 C CA . LEU A 1 106 ? 6.773 8.816 -2.788 1.00 91.31 106 LEU A CA 1
ATOM 820 C C . LEU A 1 106 ? 7.768 8.979 -3.954 1.00 91.31 106 LEU A C 1
ATOM 822 O O . LEU A 1 106 ? 8.579 8.082 -4.120 1.00 91.31 106 LEU A O 1
ATOM 826 N N . PRO A 1 107 ? 7.746 10.027 -4.782 1.00 87.56 107 PRO A N 1
ATOM 827 C CA . PRO A 1 107 ? 8.776 10.178 -5.812 1.00 87.56 107 PRO A CA 1
ATOM 828 C C . PRO A 1 107 ? 10.115 10.662 -5.225 1.00 87.56 107 PRO A C 1
ATOM 830 O O . PRO A 1 107 ? 10.171 11.239 -4.132 1.00 87.56 107 PRO A O 1
ATOM 833 N N . VAL A 1 108 ? 11.242 10.397 -5.888 1.00 83.81 108 VAL A N 1
ATOM 834 C CA . VAL A 1 108 ? 12.558 10.944 -5.509 1.00 83.81 108 VAL A CA 1
ATOM 835 C C . VAL A 1 108 ? 12.515 12.475 -5.579 1.00 83.81 108 VAL A C 1
ATOM 837 O O . VAL A 1 108 ? 11.903 13.063 -6.466 1.00 83.81 108 VAL A O 1
ATOM 840 N N . GLY A 1 109 ? 13.155 13.132 -4.609 1.00 82.25 109 GLY A N 1
ATOM 841 C CA . GLY A 1 109 ? 13.167 14.595 -4.487 1.00 82.25 109 GLY A CA 1
ATOM 842 C C . GLY A 1 109 ? 11.977 15.184 -3.724 1.00 82.25 109 GLY A C 1
ATOM 843 O O . GLY A 1 109 ? 11.997 16.371 -3.412 1.00 82.25 109 GLY A O 1
ATOM 844 N N . PHE A 1 110 ? 10.976 14.372 -3.368 1.00 84.25 110 PHE A N 1
ATOM 845 C CA . PHE A 1 110 ? 9.859 14.800 -2.527 1.00 84.25 110 PHE A CA 1
ATOM 846 C C . PHE A 1 110 ? 10.093 14.455 -1.053 1.00 84.25 110 PHE A C 1
ATOM 848 O O . PHE A 1 110 ? 10.778 13.488 -0.707 1.00 84.25 110 PHE A O 1
ATOM 855 N N . THR A 1 111 ? 9.469 15.243 -0.177 1.00 85.44 111 THR A N 1
ATOM 856 C CA . THR A 1 111 ? 9.556 15.104 1.280 1.00 85.44 111 THR A CA 1
ATOM 857 C C . THR A 1 111 ? 8.239 14.558 1.815 1.00 85.44 111 THR A C 1
ATOM 859 O O . THR A 1 111 ? 7.185 15.164 1.631 1.00 85.44 111 THR A O 1
ATOM 862 N N . GLY A 1 112 ? 8.297 13.395 2.463 1.00 83.12 112 GLY A N 1
ATOM 863 C CA . GLY A 1 112 ? 7.141 12.774 3.110 1.00 83.12 112 GLY A CA 1
ATOM 864 C C . GLY A 1 112 ? 7.017 13.176 4.583 1.00 83.12 112 GLY A C 1
ATOM 865 O O . GLY A 1 112 ? 7.969 13.697 5.159 1.00 83.12 112 GLY A O 1
ATOM 866 N N . PRO A 1 113 ? 5.891 12.859 5.246 1.00 83.25 113 PRO A N 1
ATOM 867 C CA . PRO A 1 113 ? 5.699 13.141 6.673 1.00 83.25 113 PRO A CA 1
ATOM 868 C C . PRO A 1 113 ? 6.690 12.394 7.584 1.00 83.25 113 PRO A C 1
ATOM 870 O O . PRO A 1 113 ? 6.905 12.794 8.722 1.00 83.25 113 PRO A O 1
ATOM 873 N N . CYS A 1 114 ? 7.320 11.321 7.093 1.00 85.50 114 CYS A N 1
ATOM 874 C CA . CYS A 1 114 ? 8.368 10.598 7.815 1.00 85.50 114 CYS A CA 1
ATOM 875 C C . CYS A 1 114 ? 9.712 11.348 7.862 1.00 85.50 114 CYS A C 1
ATOM 877 O O . CYS A 1 114 ? 10.586 11.010 8.663 1.00 85.50 114 CYS A O 1
ATOM 879 N N . ALA A 1 115 ? 9.888 12.362 7.014 1.00 81.44 115 ALA A N 1
ATOM 880 C CA . ALA A 1 115 ? 11.095 13.163 6.934 1.00 81.44 115 ALA A CA 1
ATOM 881 C C . ALA A 1 115 ? 11.123 14.178 8.083 1.00 81.44 115 ALA A C 1
ATOM 883 O O . ALA A 1 115 ? 10.564 15.270 7.998 1.00 81.44 115 ALA A O 1
ATOM 884 N N . SER A 1 116 ? 11.780 13.827 9.184 1.00 61.53 116 SER A N 1
ATOM 885 C CA . SER A 1 116 ? 11.956 14.708 10.339 1.00 61.53 116 SER A CA 1
ATOM 886 C C . SER A 1 116 ? 13.017 15.785 10.059 1.00 61.53 116 SER A C 1
ATOM 888 O O . SER A 1 116 ? 14.053 15.811 10.720 1.00 61.53 116 SER A O 1
ATOM 890 N N . HIS A 1 117 ? 12.759 16.674 9.094 1.00 58.06 117 HIS A N 1
ATOM 891 C CA . HIS A 1 117 ? 13.600 17.820 8.692 1.00 58.06 117 HIS A CA 1
ATOM 892 C C . HIS A 1 117 ? 14.840 17.504 7.834 1.00 58.06 117 HIS A C 1
ATOM 894 O O . HIS A 1 117 ? 15.552 18.426 7.442 1.00 58.06 117 HIS A O 1
ATOM 900 N N . GLN A 1 118 ? 15.092 16.239 7.489 1.00 56.16 118 GLN A N 1
ATOM 901 C CA . GLN A 1 118 ? 16.137 15.852 6.535 1.00 56.16 118 GLN A CA 1
ATOM 902 C C . GLN A 1 118 ? 15.479 15.474 5.209 1.00 56.16 118 GLN A C 1
ATOM 904 O O . GLN A 1 118 ? 14.619 14.598 5.179 1.00 56.16 118 GLN A O 1
ATOM 909 N N . GLY A 1 119 ? 15.824 16.185 4.132 1.00 59.69 119 GLY A N 1
ATOM 910 C CA . GLY A 1 119 ? 15.205 16.011 2.819 1.00 59.69 119 GLY A CA 1
ATOM 911 C C . GLY A 1 119 ? 15.309 14.565 2.337 1.00 59.69 119 GLY A C 1
ATOM 912 O O . GLY A 1 119 ? 16.403 14.076 2.075 1.00 59.69 119 GLY A O 1
ATOM 913 N N . GLY A 1 120 ? 14.169 13.884 2.238 1.00 73.69 120 GLY A N 1
ATOM 914 C CA . GLY A 1 120 ? 14.086 12.508 1.759 1.00 73.69 120 GLY A CA 1
ATOM 915 C C . GLY A 1 120 ? 13.103 11.646 2.543 1.00 73.69 120 GLY A C 1
ATOM 916 O O . GLY A 1 120 ? 12.434 12.091 3.469 1.00 73.69 120 GLY A O 1
ATOM 917 N N . ARG A 1 121 ? 12.991 10.380 2.147 1.00 82.56 121 ARG A N 1
ATOM 918 C CA . ARG A 1 121 ? 12.166 9.377 2.833 1.00 82.56 121 ARG A CA 1
ATOM 919 C C . ARG A 1 121 ? 12.943 8.823 4.019 1.00 82.56 121 ARG A C 1
ATOM 921 O O . ARG A 1 121 ? 14.104 8.465 3.859 1.00 82.56 121 ARG A O 1
ATOM 928 N N . ASN A 1 122 ? 12.291 8.662 5.167 1.00 84.50 122 ASN A N 1
ATOM 929 C CA . ASN A 1 122 ? 12.856 7.926 6.296 1.00 84.50 122 ASN A CA 1
ATOM 930 C C . ASN A 1 122 ? 11.985 6.698 6.622 1.00 84.50 122 ASN A C 1
ATOM 932 O O . ASN A 1 122 ? 10.963 6.846 7.299 1.00 84.50 122 ASN A O 1
ATOM 936 N N . PRO A 1 123 ? 12.363 5.492 6.150 1.00 83.06 123 PRO A N 1
ATOM 937 C CA . PRO A 1 123 ? 11.647 4.251 6.444 1.00 83.06 123 PRO A CA 1
ATOM 938 C C . PRO A 1 123 ? 11.477 3.967 7.944 1.00 83.06 123 PRO A C 1
ATOM 940 O O . PRO A 1 123 ? 10.439 3.446 8.338 1.00 83.06 123 PRO A O 1
ATOM 943 N N . ALA A 1 124 ? 12.433 4.369 8.791 1.00 82.69 124 ALA A N 1
ATOM 944 C CA . ALA A 1 124 ? 12.366 4.138 10.238 1.00 82.69 124 ALA A CA 1
ATOM 945 C C . ALA A 1 124 ? 11.239 4.931 10.924 1.00 82.69 124 ALA A C 1
ATOM 947 O O . ALA A 1 124 ? 10.735 4.522 11.965 1.00 82.69 124 ALA A O 1
ATOM 948 N N . ASN A 1 125 ? 10.808 6.038 10.314 1.00 86.50 125 ASN A N 1
ATOM 949 C CA . ASN A 1 125 ? 9.723 6.886 10.809 1.00 86.50 125 ASN A CA 1
ATOM 950 C C . ASN A 1 125 ? 8.415 6.671 10.033 1.00 86.50 125 ASN A C 1
ATOM 952 O O . ASN A 1 125 ? 7.522 7.522 10.073 1.00 86.50 125 ASN A O 1
ATOM 956 N N . CYS A 1 126 ? 8.303 5.584 9.268 1.00 87.25 126 CYS A N 1
ATOM 957 C CA . CYS A 1 126 ? 7.129 5.322 8.450 1.00 87.25 126 CYS A CA 1
ATOM 958 C C . CYS A 1 126 ? 5.903 5.055 9.340 1.00 87.25 126 CYS A C 1
ATOM 960 O O . CYS A 1 126 ? 5.885 4.102 10.113 1.00 87.25 126 CYS A O 1
ATOM 962 N N . GLN A 1 127 ? 4.879 5.905 9.233 1.00 82.75 127 GLN A N 1
ATOM 963 C CA . GLN A 1 127 ? 3.659 5.808 10.039 1.00 82.75 127 GLN A CA 1
ATOM 964 C C . GLN A 1 127 ? 2.551 5.061 9.287 1.00 82.75 127 GLN A C 1
ATOM 966 O O . GLN A 1 127 ? 2.418 5.256 8.073 1.00 82.75 127 GLN A O 1
ATOM 971 N N . PRO A 1 128 ? 1.722 4.248 9.966 1.00 79.69 128 PRO A N 1
ATOM 972 C CA . PRO A 1 128 ? 0.511 3.686 9.372 1.00 79.69 128 PRO A CA 1
ATOM 973 C C . PRO A 1 128 ? -0.389 4.784 8.787 1.00 79.69 128 PRO A C 1
ATOM 975 O O . PRO A 1 128 ? -0.510 5.864 9.360 1.00 79.69 128 PRO A O 1
ATOM 978 N N . GLY A 1 129 ? -1.009 4.523 7.634 1.00 78.31 129 GLY A N 1
ATOM 979 C CA . GLY A 1 129 ? -1.937 5.469 6.998 1.00 78.31 129 GLY A CA 1
ATOM 980 C C . GLY A 1 129 ? -1.279 6.582 6.173 1.00 78.31 129 GLY A C 1
ATOM 981 O O . GLY A 1 129 ? -1.969 7.483 5.704 1.00 78.31 129 GLY A O 1
ATOM 982 N N . CYS A 1 130 ? 0.039 6.535 5.951 1.00 86.25 130 CYS A N 1
ATOM 983 C CA . CYS A 1 130 ? 0.714 7.454 5.033 1.00 86.25 130 CYS A CA 1
ATOM 984 C C . CYS A 1 130 ? 0.141 7.345 3.606 1.00 86.25 130 CYS A C 1
ATOM 986 O O . CYS A 1 130 ? 0.009 6.249 3.060 1.00 86.25 130 CYS A O 1
ATOM 988 N N . SER A 1 131 ? -0.110 8.488 2.962 1.00 87.44 131 SER A N 1
ATOM 989 C CA . SER A 1 131 ? -0.666 8.561 1.602 1.00 87.44 131 SER A CA 1
ATOM 990 C C . SER A 1 131 ? 0.237 7.971 0.513 1.00 87.44 131 SER A C 1
ATOM 992 O O . SER A 1 131 ? -0.232 7.687 -0.580 1.00 87.44 131 SER A O 1
ATOM 994 N N . ASN A 1 132 ? 1.521 7.764 0.811 1.00 91.06 132 ASN A N 1
ATOM 995 C CA . ASN A 1 132 ? 2.504 7.190 -0.112 1.00 91.06 132 ASN A CA 1
ATOM 996 C C . ASN A 1 132 ? 2.789 5.707 0.172 1.00 91.06 132 ASN A C 1
ATOM 998 O O . ASN A 1 132 ? 3.755 5.158 -0.357 1.00 91.06 132 ASN A O 1
ATOM 1002 N N . GLN A 1 133 ? 2.035 5.070 1.073 1.00 91.56 133 GLN A N 1
ATOM 1003 C CA . GLN A 1 133 ? 2.171 3.638 1.323 1.00 91.56 133 GLN A CA 1
ATOM 1004 C C . GLN A 1 133 ? 1.334 2.834 0.337 1.00 91.56 133 GLN A C 1
ATOM 1006 O O . GLN A 1 133 ? 0.129 3.050 0.186 1.00 91.56 133 GLN A O 1
ATOM 1011 N N . LEU A 1 134 ? 1.992 1.847 -0.252 1.00 94.19 134 LEU A N 1
ATOM 1012 C CA . LEU A 1 134 ? 1.395 0.718 -0.931 1.00 94.19 134 LEU A CA 1
ATOM 1013 C C . LEU A 1 134 ? 1.583 -0.519 -0.051 1.00 94.19 134 LEU A C 1
ATOM 1015 O O . LEU A 1 134 ? 2.699 -0.805 0.389 1.00 94.19 134 LEU A O 1
ATOM 1019 N N . LEU A 1 135 ? 0.497 -1.232 0.230 1.00 94.25 135 LEU A N 1
ATOM 1020 C CA . LEU A 1 135 ? 0.515 -2.424 1.071 1.00 94.25 135 LEU A CA 1
ATOM 1021 C C . LEU A 1 135 ? 0.232 -3.652 0.214 1.00 94.25 135 LEU A C 1
ATOM 1023 O O . LEU A 1 135 ? -0.780 -3.705 -0.482 1.00 94.25 135 LEU A O 1
ATOM 1027 N N . LEU A 1 136 ? 1.117 -4.640 0.273 1.00 93.19 136 LEU A N 1
ATOM 1028 C CA . LEU A 1 136 ? 0.920 -5.915 -0.408 1.00 93.19 136 LEU A CA 1
ATOM 1029 C C . LEU A 1 136 ? -0.064 -6.790 0.375 1.00 93.19 136 LEU A C 1
ATOM 1031 O O . LEU A 1 136 ? -0.210 -6.649 1.590 1.00 93.19 136 LEU A O 1
ATOM 1035 N N . ALA A 1 137 ? -0.688 -7.744 -0.316 1.00 90.12 137 ALA A N 1
ATOM 1036 C CA . ALA A 1 137 ? -1.665 -8.675 0.256 1.00 90.12 137 ALA A CA 1
ATOM 1037 C C . ALA A 1 137 ? -1.146 -9.447 1.485 1.00 90.12 137 ALA A C 1
ATOM 1039 O O . ALA A 1 137 ? -1.930 -9.840 2.345 1.00 90.12 137 ALA A O 1
ATOM 1040 N N . TYR A 1 138 ? 0.176 -9.622 1.576 1.00 85.69 138 TYR A N 1
ATOM 1041 C CA . TYR A 1 138 ? 0.883 -10.348 2.631 1.00 85.69 138 TYR A CA 1
ATOM 1042 C C . TYR A 1 138 ? 0.433 -9.970 4.057 1.00 85.69 138 TYR A C 1
ATOM 1044 O O . TYR A 1 138 ? 0.197 -10.853 4.870 1.00 85.69 138 TYR A O 1
ATOM 1052 N N . ASN A 1 139 ? 0.226 -8.678 4.341 1.00 87.44 139 ASN A N 1
ATOM 1053 C CA . ASN A 1 139 ? -0.135 -8.192 5.685 1.00 87.44 139 ASN A CA 1
ATOM 1054 C C . ASN A 1 139 ? -1.656 -8.053 5.908 1.00 87.44 139 ASN A C 1
ATOM 1056 O O . ASN A 1 139 ? -2.090 -7.479 6.909 1.00 87.44 139 ASN A O 1
ATOM 1060 N N . ARG A 1 140 ? -2.491 -8.514 4.967 1.00 91.50 140 ARG A N 1
ATOM 1061 C CA . ARG A 1 140 ? -3.944 -8.287 5.018 1.00 91.50 140 ARG A CA 1
ATOM 1062 C C . ARG A 1 140 ? -4.617 -9.050 6.157 1.00 91.50 140 ARG A C 1
ATOM 1064 O O . ARG A 1 140 ? -5.463 -8.479 6.835 1.00 91.50 140 ARG A O 1
ATOM 1071 N N . SER A 1 141 ? -4.254 -10.316 6.367 1.00 91.94 141 SER A N 1
ATOM 1072 C CA . SER A 1 141 ? -4.814 -11.123 7.461 1.00 91.94 141 SER A CA 1
ATOM 1073 C C . SER A 1 141 ? -4.413 -10.568 8.824 1.00 91.94 141 SER A C 1
ATOM 1075 O O . SER A 1 141 ? -5.264 -10.409 9.688 1.00 91.94 141 SER A O 1
ATOM 1077 N N . GLU A 1 142 ? -3.150 -10.166 8.980 1.00 91.44 142 GLU A N 1
ATOM 1078 C CA . GLU A 1 142 ? -2.674 -9.526 10.212 1.00 91.44 142 GLU A CA 1
ATOM 1079 C C . GLU A 1 142 ? -3.434 -8.225 10.501 1.00 91.44 142 GLU A C 1
ATOM 1081 O O . GLU A 1 142 ? -3.723 -7.905 11.650 1.00 91.44 142 GLU A O 1
ATOM 1086 N N . CYS A 1 143 ? -3.802 -7.475 9.459 1.00 92.31 143 CYS A N 1
ATOM 1087 C CA . CYS A 1 143 ? -4.646 -6.297 9.613 1.00 92.31 143 CYS A CA 1
ATOM 1088 C C . CYS A 1 143 ? -6.045 -6.644 10.139 1.00 92.31 143 CYS A C 1
ATOM 1090 O O . CYS A 1 143 ? -6.546 -5.920 10.996 1.00 92.31 143 CYS A O 1
ATOM 1092 N N . ASP A 1 144 ? -6.670 -7.718 9.647 1.00 94.56 144 ASP A N 1
ATOM 1093 C CA . ASP A 1 144 ? -7.976 -8.185 10.137 1.00 94.56 144 ASP A CA 1
ATOM 1094 C C . ASP A 1 144 ? -7.914 -8.578 11.620 1.00 94.56 144 ASP A C 1
ATOM 1096 O O . ASP A 1 144 ? -8.717 -8.109 12.430 1.00 94.56 144 ASP A O 1
ATOM 1100 N N . ASP A 1 145 ? -6.898 -9.360 11.993 1.00 95.31 145 ASP A N 1
ATOM 1101 C CA . ASP A 1 145 ? -6.667 -9.785 13.376 1.00 95.31 145 ASP A CA 1
ATOM 1102 C C . ASP A 1 145 ? -6.434 -8.583 14.302 1.00 95.31 145 ASP A C 1
ATOM 1104 O O . ASP A 1 145 ? -6.967 -8.521 15.415 1.00 95.31 145 ASP A O 1
ATOM 1108 N N . MET A 1 146 ? -5.695 -7.576 13.829 1.00 94.69 146 MET A N 1
ATOM 1109 C CA . MET A 1 146 ? -5.485 -6.337 14.574 1.00 94.69 146 MET A CA 1
ATOM 1110 C C . MET A 1 146 ? -6.768 -5.520 14.731 1.00 94.69 146 MET A C 1
ATOM 1112 O O . MET A 1 146 ? -6.999 -4.977 15.812 1.00 94.69 146 MET A O 1
ATOM 1116 N N . VAL A 1 147 ? -7.620 -5.434 13.703 1.00 95.69 147 VAL A N 1
ATOM 1117 C CA . VAL A 1 147 ? -8.925 -4.755 13.810 1.00 95.69 147 VAL A CA 1
ATOM 1118 C C . VAL A 1 147 ? -9.794 -5.450 14.853 1.00 95.69 147 VAL A C 1
ATOM 1120 O O . VAL A 1 147 ? -10.333 -4.777 15.731 1.00 95.69 147 VAL A O 1
ATOM 1123 N N . ARG A 1 148 ? -9.855 -6.784 14.832 1.00 97.25 148 ARG A N 1
ATOM 1124 C CA . ARG A 1 148 ? -10.570 -7.582 15.837 1.00 97.25 148 ARG A CA 1
ATOM 1125 C C . ARG A 1 148 ? -10.091 -7.290 17.250 1.00 97.25 148 ARG A C 1
ATOM 1127 O O . ARG A 1 148 ? -10.897 -6.950 18.113 1.00 97.25 148 ARG A O 1
ATOM 1134 N N . TYR A 1 149 ? -8.779 -7.348 17.465 1.00 97.38 149 TYR A N 1
ATOM 1135 C CA . TYR A 1 149 ? -8.181 -7.038 18.758 1.00 97.38 149 TYR A CA 1
ATOM 1136 C C . TYR A 1 149 ? -8.528 -5.615 19.218 1.00 97.38 149 TYR A C 1
ATOM 1138 O O . TYR A 1 149 ? -8.931 -5.414 20.361 1.00 97.38 149 TYR A O 1
ATOM 1146 N N . ILE A 1 150 ? -8.427 -4.619 18.332 1.00 96.56 150 ILE A N 1
ATOM 1147 C CA . ILE A 1 150 ? -8.764 -3.227 18.658 1.00 96.56 150 ILE A CA 1
ATOM 1148 C C . ILE A 1 150 ? -10.240 -3.093 19.040 1.00 96.56 150 ILE A C 1
ATOM 1150 O O . ILE A 1 150 ? -10.545 -2.401 20.007 1.00 96.56 150 ILE A O 1
ATOM 1154 N N . VAL A 1 151 ? -11.147 -3.751 18.317 1.00 97.12 151 VAL A N 1
ATOM 1155 C CA . VAL A 1 151 ? -12.587 -3.745 18.613 1.00 97.12 151 VAL A CA 1
ATOM 1156 C C . VAL A 1 151 ? -12.865 -4.348 19.994 1.00 97.12 151 VAL A C 1
ATOM 1158 O O . VAL A 1 151 ? -13.610 -3.755 20.772 1.00 97.12 151 VAL A O 1
ATOM 1161 N N . GLU A 1 152 ? -12.221 -5.464 20.344 1.00 97.50 152 GLU A N 1
ATOM 1162 C CA . GLU A 1 152 ? -12.340 -6.072 21.676 1.00 97.50 152 GLU A CA 1
ATOM 1163 C C . GLU A 1 152 ? -11.837 -5.143 22.790 1.00 97.50 152 GLU A C 1
ATOM 1165 O O . GLU A 1 152 ? -12.481 -5.012 23.832 1.00 97.50 152 GLU A O 1
ATOM 1170 N N . GLN A 1 153 ? -10.692 -4.485 22.591 1.00 97.81 153 GLN A N 1
ATOM 1171 C CA . GLN A 1 153 ? -10.143 -3.553 23.582 1.00 97.81 153 GLN A CA 1
ATOM 1172 C C . GLN A 1 153 ? -10.960 -2.261 23.681 1.00 97.81 153 GLN A C 1
ATOM 1174 O O . GLN A 1 153 ? -11.102 -1.703 24.768 1.00 97.81 153 GLN A O 1
ATOM 1179 N N . LEU A 1 154 ? -11.526 -1.801 22.565 1.00 96.56 154 LEU A N 1
ATOM 1180 C CA . LEU A 1 154 ? -12.423 -0.654 22.532 1.00 96.56 154 LEU A CA 1
ATOM 1181 C C . LEU A 1 154 ? -13.709 -0.950 23.307 1.00 96.56 154 LEU A C 1
ATOM 1183 O O . LEU A 1 154 ? -14.118 -0.115 24.108 1.00 96.56 154 LEU A O 1
ATOM 1187 N N . GLN A 1 155 ? -14.298 -2.138 23.132 1.00 97.12 155 GLN A N 1
ATOM 1188 C CA . GLN A 1 155 ? -15.469 -2.553 23.907 1.00 97.12 155 GLN A CA 1
ATOM 1189 C C . GLN A 1 155 ? -15.160 -2.579 25.407 1.00 97.12 155 GLN A C 1
ATOM 1191 O O . GLN A 1 155 ? -15.880 -1.962 26.183 1.00 97.12 155 GLN A O 1
ATOM 1196 N N . LYS A 1 156 ? -14.041 -3.196 25.812 1.00 97.19 156 LYS A N 1
ATOM 1197 C CA . LYS A 1 156 ? -13.612 -3.215 27.223 1.00 97.19 156 LYS A CA 1
ATOM 1198 C C . LYS A 1 156 ? -13.444 -1.810 27.797 1.00 97.19 156 LYS A C 1
ATOM 1200 O O . LYS A 1 156 ? -13.921 -1.533 28.887 1.00 97.19 156 LYS A O 1
ATOM 1205 N N . ALA A 1 157 ? -12.813 -0.905 27.050 1.00 96.50 157 ALA A N 1
ATOM 1206 C CA . ALA A 1 157 ? -12.629 0.475 27.489 1.00 96.50 157 ALA A CA 1
ATOM 1207 C C . ALA A 1 157 ? -13.958 1.235 27.655 1.00 96.50 157 ALA A C 1
ATOM 1209 O O . ALA A 1 157 ? -14.041 2.123 28.502 1.00 96.50 157 ALA A O 1
ATOM 1210 N N . ILE A 1 158 ? -14.979 0.906 26.855 1.00 96.25 158 ILE A N 1
ATOM 1211 C CA . ILE A 1 158 ? -16.336 1.451 27.000 1.00 96.25 158 ILE A CA 1
ATOM 1212 C C . ILE A 1 158 ? -16.994 0.892 28.262 1.00 96.25 158 ILE A C 1
ATOM 1214 O O . ILE A 1 158 ? -17.519 1.669 29.056 1.00 96.25 158 ILE A O 1
ATOM 1218 N N . ASP A 1 159 ? -16.923 -0.425 28.463 1.00 96.94 159 ASP A N 1
ATOM 1219 C CA . ASP A 1 159 ? -17.516 -1.108 29.618 1.00 96.94 159 ASP A CA 1
ATOM 1220 C C . ASP A 1 159 ? -16.891 -0.640 30.948 1.00 96.94 159 ASP A C 1
ATOM 1222 O O . ASP A 1 159 ? -17.566 -0.583 31.973 1.00 96.94 159 ASP A O 1
ATOM 1226 N N . GLU A 1 160 ? -15.608 -0.268 30.927 1.00 97.00 160 GLU A N 1
ATOM 1227 C CA . GLU A 1 160 ? -14.854 0.269 32.069 1.00 97.00 160 GLU A CA 1
ATOM 1228 C C . GLU A 1 160 ? -14.961 1.800 32.224 1.00 97.00 160 GLU A C 1
ATOM 1230 O O . GLU A 1 160 ? -14.324 2.374 33.107 1.00 97.00 160 GLU A O 1
ATOM 1235 N N . GLU A 1 161 ? -15.717 2.485 31.357 1.00 94.50 161 GLU A N 1
ATOM 1236 C CA . GLU A 1 161 ? -15.835 3.954 31.310 1.00 94.50 161 GLU A CA 1
ATOM 1237 C C . GLU A 1 161 ? -14.475 4.688 31.202 1.00 94.50 161 GLU A C 1
ATOM 1239 O O . GLU A 1 161 ? -14.314 5.858 31.571 1.00 94.50 161 GLU A O 1
ATOM 1244 N N . ALA A 1 162 ? -13.463 4.023 30.640 1.00 95.00 162 ALA A N 1
ATOM 1245 C CA . ALA A 1 162 ? -12.102 4.527 30.516 1.00 95.00 162 ALA A CA 1
ATOM 1246 C C . ALA A 1 162 ? -11.964 5.465 29.301 1.00 95.00 162 ALA A C 1
ATOM 1248 O O . ALA A 1 162 ? -11.367 5.119 28.280 1.00 95.00 162 ALA A O 1
ATOM 1249 N N . VAL A 1 163 ? -12.488 6.691 29.413 1.00 92.38 163 VAL A N 1
ATOM 1250 C CA . VAL A 1 163 ? -12.587 7.688 28.318 1.00 92.38 163 VAL A CA 1
ATOM 1251 C C . VAL A 1 163 ? -11.285 7.870 27.522 1.00 92.38 163 VAL A C 1
ATOM 1253 O O . VAL A 1 163 ? -11.300 7.950 26.293 1.00 92.38 163 VAL A O 1
ATOM 1256 N N . GLN A 1 164 ? -10.139 7.918 28.205 1.00 92.88 164 GLN A N 1
ATOM 1257 C CA . GLN A 1 164 ? -8.827 8.075 27.564 1.00 92.88 164 GLN A CA 1
ATOM 1258 C C . GLN A 1 164 ? -8.460 6.863 26.693 1.00 92.88 164 GLN A C 1
ATOM 1260 O O . GLN A 1 164 ? -7.916 7.025 25.600 1.00 92.88 164 GLN A O 1
ATOM 1265 N N . MET A 1 165 ? -8.803 5.657 27.150 1.00 95.62 165 MET A N 1
ATOM 1266 C CA . MET A 1 165 ? -8.565 4.413 26.419 1.00 95.62 165 MET A CA 1
ATOM 1267 C C . MET A 1 165 ? -9.509 4.279 25.229 1.00 95.62 165 MET A C 1
ATOM 1269 O O . MET A 1 165 ? -9.071 3.866 24.159 1.00 95.62 165 MET A O 1
ATOM 1273 N N . VAL A 1 166 ? -10.766 4.712 25.367 1.00 94.88 166 VAL A N 1
ATOM 1274 C CA . VAL A 1 166 ? -11.709 4.788 24.241 1.00 94.88 166 VAL A CA 1
ATOM 1275 C C . VAL A 1 166 ? -11.138 5.665 23.125 1.00 94.88 166 VAL A C 1
ATOM 1277 O O . VAL A 1 166 ? -11.097 5.248 21.969 1.00 94.88 166 VAL A O 1
ATOM 1280 N N . ALA A 1 167 ? -10.629 6.856 23.460 1.00 93.25 167 ALA A N 1
ATOM 1281 C CA . ALA A 1 167 ? -10.024 7.753 22.476 1.00 93.25 167 ALA A CA 1
ATOM 1282 C C . ALA A 1 167 ? -8.774 7.145 21.811 1.00 93.25 167 ALA A C 1
ATOM 1284 O O . ALA A 1 167 ? -8.609 7.254 20.592 1.00 93.25 167 ALA A O 1
ATOM 1285 N N . LEU A 1 168 ? -7.916 6.481 22.592 1.00 94.00 168 LEU A N 1
ATOM 1286 C CA . LEU A 1 168 ? -6.726 5.797 22.087 1.00 94.00 168 LEU A CA 1
ATOM 1287 C C . LEU A 1 168 ? -7.094 4.692 21.088 1.00 94.00 168 LEU A C 1
ATOM 1289 O O . LEU A 1 168 ? -6.582 4.680 19.966 1.00 94.00 168 LEU A O 1
ATOM 1293 N N . TRP A 1 169 ? -7.991 3.784 21.476 1.00 95.56 169 TRP A N 1
ATOM 1294 C CA . TRP A 1 169 ? -8.394 2.651 20.645 1.00 95.56 169 TRP A CA 1
ATOM 1295 C C . TRP A 1 169 ? -9.181 3.086 19.413 1.00 95.56 169 TRP A C 1
ATOM 1297 O O . TRP A 1 169 ? -8.942 2.551 18.335 1.00 95.56 169 TRP A O 1
ATOM 1307 N N . ALA A 1 170 ? -10.023 4.117 19.515 1.00 93.88 170 ALA A N 1
ATOM 1308 C CA . ALA A 1 170 ? -10.660 4.726 18.349 1.00 93.88 170 ALA A CA 1
ATOM 1309 C C . ALA A 1 170 ? -9.623 5.310 17.369 1.00 93.88 170 ALA A C 1
ATOM 1311 O O . ALA A 1 170 ? -9.769 5.190 16.152 1.00 93.88 170 ALA A O 1
ATOM 1312 N N . GLY A 1 171 ? -8.542 5.915 17.872 1.00 90.88 171 GLY A N 1
ATOM 1313 C CA . GLY A 1 171 ? -7.421 6.357 17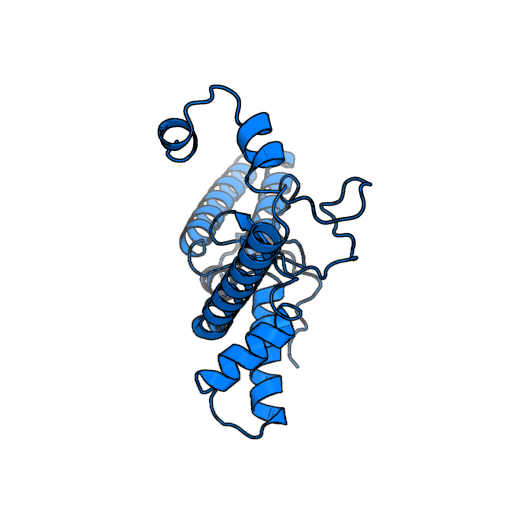.040 1.00 90.88 171 GLY A CA 1
ATOM 1314 C C . GLY A 1 171 ? -6.737 5.194 16.315 1.00 90.88 171 GLY A C 1
ATOM 1315 O O . GLY A 1 171 ? -6.528 5.260 15.104 1.00 90.88 171 GLY A O 1
ATOM 1316 N N . GLN A 1 172 ? -6.451 4.105 17.032 1.00 91.69 172 GLN A N 1
ATOM 1317 C CA . GLN A 1 172 ? -5.858 2.900 16.442 1.00 91.69 172 GLN A CA 1
ATOM 1318 C C . GLN A 1 172 ? -6.778 2.254 15.405 1.00 91.69 172 GLN A C 1
ATOM 1320 O O . GLN A 1 172 ? -6.316 1.916 14.318 1.00 91.69 172 GLN A O 1
ATOM 1325 N N . LEU A 1 173 ? -8.079 2.156 15.684 1.00 93.31 173 LEU A N 1
ATOM 1326 C CA . LEU A 1 173 ? -9.070 1.616 14.754 1.00 93.31 173 LEU A CA 1
ATOM 1327 C C . LEU A 1 173 ? -8.992 2.331 13.402 1.00 93.31 173 LEU A C 1
ATOM 1329 O O . LEU A 1 173 ? -8.897 1.688 12.363 1.00 93.31 173 LEU A O 1
ATOM 1333 N N . ASN A 1 174 ? -8.926 3.662 13.417 1.00 88.69 174 ASN A N 1
ATOM 1334 C CA . ASN A 1 174 ? -8.839 4.468 12.201 1.00 88.69 174 ASN A CA 1
ATOM 1335 C C . ASN A 1 174 ? -7.524 4.282 11.422 1.00 88.69 174 ASN A C 1
ATOM 1337 O O . ASN A 1 174 ? -7.516 4.424 10.198 1.00 88.69 174 ASN A O 1
ATOM 1341 N N . ASN A 1 175 ? -6.429 3.928 12.098 1.00 86.94 175 ASN A N 1
ATOM 1342 C CA . ASN A 1 175 ? -5.150 3.643 11.444 1.00 86.94 175 ASN A CA 1
ATOM 1343 C C . ASN A 1 175 ? -5.134 2.284 10.729 1.00 86.94 175 ASN A C 1
ATOM 1345 O O . ASN A 1 175 ? -4.398 2.125 9.754 1.00 86.94 175 ASN A O 1
ATOM 1349 N N . TRP A 1 176 ? -5.919 1.312 11.204 1.00 89.69 176 TRP A N 1
ATOM 1350 C CA . TRP A 1 176 ? -5.915 -0.063 10.694 1.00 89.69 176 TRP A CA 1
ATOM 1351 C C . TRP A 1 176 ? -7.085 -0.370 9.754 1.00 89.69 176 TRP A C 1
ATOM 1353 O O . TRP A 1 176 ? -6.873 -0.964 8.701 1.00 89.69 176 TRP A O 1
ATOM 1363 N N . LEU A 1 177 ? -8.293 0.097 10.074 1.00 90.62 177 LEU A N 1
ATOM 1364 C CA . LEU A 1 177 ? -9.535 -0.285 9.393 1.00 90.62 177 LEU A CA 1
ATOM 1365 C C . LEU A 1 177 ? -9.522 -0.019 7.879 1.00 90.62 177 LEU A C 1
ATOM 1367 O O . LEU A 1 177 ? -9.988 -0.836 7.092 1.00 90.62 177 LEU A O 1
ATOM 1371 N N . TYR A 1 178 ? -8.962 1.114 7.456 1.00 87.88 178 TYR A N 1
ATOM 1372 C CA . TYR A 1 178 ? -9.008 1.559 6.057 1.00 87.88 178 TYR A CA 1
ATOM 1373 C C . TYR A 1 178 ? -7.795 1.135 5.230 1.00 87.88 178 TYR A C 1
ATOM 1375 O O . TYR A 1 178 ? -7.627 1.584 4.097 1.00 87.88 178 TYR A O 1
ATOM 1383 N N . ARG A 1 179 ? -6.916 0.292 5.783 1.00 88.69 179 ARG A N 1
ATOM 1384 C CA . ARG A 1 179 ? -5.699 -0.126 5.083 1.00 88.69 179 ARG A CA 1
ATOM 1385 C C . ARG A 1 179 ? -5.997 -1.051 3.903 1.00 88.69 179 ARG A C 1
ATOM 1387 O O . ARG A 1 179 ? -5.243 -1.012 2.942 1.00 88.69 179 ARG A O 1
ATOM 1394 N N . TRP A 1 180 ? -7.086 -1.818 3.930 1.00 91.25 180 TRP A N 1
ATOM 1395 C CA . TRP A 1 180 ? -7.568 -2.614 2.795 1.00 91.25 180 TRP A CA 1
ATOM 1396 C C . TRP A 1 180 ? -9.081 -2.472 2.649 1.00 91.25 180 TRP A C 1
ATOM 1398 O O . TRP A 1 180 ? -9.802 -2.494 3.645 1.00 91.25 180 TRP A O 1
ATOM 1408 N N . ASN A 1 181 ? -9.568 -2.393 1.407 1.00 86.69 181 ASN A N 1
ATOM 1409 C CA . ASN A 1 181 ? -11.006 -2.296 1.137 1.00 86.69 181 ASN A CA 1
ATOM 1410 C C . ASN A 1 181 ? -11.762 -3.513 1.678 1.00 86.69 181 ASN A C 1
ATOM 1412 O O . ASN A 1 181 ? -12.738 -3.342 2.395 1.00 86.69 181 ASN A O 1
ATOM 1416 N N . SER A 1 182 ? -11.249 -4.717 1.424 1.00 89.81 182 SER A N 1
ATOM 1417 C CA . SER A 1 182 ? -11.874 -5.961 1.879 1.00 89.81 182 SER A CA 1
ATOM 1418 C C . SER A 1 182 ? -11.924 -6.089 3.405 1.00 89.81 182 SER A C 1
ATOM 1420 O O . SER A 1 182 ? -12.850 -6.687 3.938 1.00 89.81 182 SER A O 1
ATOM 1422 N N . VAL A 1 183 ? -10.935 -5.533 4.121 1.00 92.12 183 VAL A N 1
ATOM 1423 C CA . VAL A 1 183 ? -10.956 -5.494 5.593 1.00 92.12 183 VAL A CA 1
ATOM 1424 C C . VAL A 1 183 ? -12.045 -4.531 6.048 1.00 92.12 183 VAL A C 1
ATOM 1426 O O . VAL A 1 183 ? -12.882 -4.899 6.856 1.00 92.12 183 VAL A O 1
ATOM 1429 N N . PHE A 1 184 ? -12.112 -3.325 5.485 1.00 91.31 184 PHE A N 1
ATOM 1430 C CA . PHE A 1 184 ? -13.204 -2.406 5.804 1.00 91.31 184 PHE A CA 1
ATOM 1431 C C . PHE A 1 184 ? -14.587 -3.032 5.548 1.00 91.31 184 PHE A C 1
ATOM 1433 O O . PHE A 1 184 ? -15.455 -2.956 6.412 1.00 91.31 184 PHE A O 1
ATOM 1440 N N . GLU A 1 185 ? -14.780 -3.684 4.401 1.00 92.00 185 GLU A N 1
ATOM 1441 C CA . GLU A 1 185 ? -16.040 -4.341 4.029 1.00 92.00 185 GLU A CA 1
ATOM 1442 C C . GLU A 1 185 ? -16.443 -5.454 5.001 1.00 92.00 185 GLU A C 1
ATOM 1444 O O . GLU A 1 185 ? -17.614 -5.556 5.349 1.00 92.00 185 GLU A O 1
ATOM 1449 N N . ALA A 1 186 ? -15.489 -6.248 5.496 1.00 93.44 186 ALA A N 1
ATOM 1450 C CA . ALA A 1 186 ? -15.766 -7.307 6.470 1.00 93.44 186 ALA A CA 1
ATOM 1451 C C . ALA A 1 186 ? -16.268 -6.776 7.825 1.00 93.44 186 ALA A C 1
ATOM 1453 O O . ALA A 1 186 ? -16.886 -7.510 8.595 1.00 93.44 186 ALA A O 1
ATOM 1454 N N . TRP A 1 187 ? -15.996 -5.506 8.117 1.00 94.88 187 TRP A N 1
ATOM 1455 C CA . TRP A 1 187 ? -16.189 -4.912 9.432 1.00 94.88 187 TRP A CA 1
ATOM 1456 C C . TRP A 1 187 ? -17.180 -3.736 9.448 1.00 94.88 187 TRP A C 1
ATOM 1458 O O . TRP A 1 187 ? -17.517 -3.237 10.523 1.00 94.88 187 TRP A O 1
ATOM 1468 N N . VAL A 1 188 ? -17.668 -3.291 8.285 1.00 93.00 188 VAL A N 1
ATOM 1469 C CA . VAL A 1 188 ? -18.488 -2.074 8.134 1.00 93.00 188 VAL A CA 1
ATOM 1470 C C . VAL A 1 188 ? -19.773 -2.096 8.968 1.00 93.00 188 VAL A C 1
ATOM 1472 O O . VAL A 1 188 ? -20.170 -1.064 9.505 1.00 93.00 188 VAL A O 1
ATOM 1475 N N . ASP A 1 189 ? -20.373 -3.273 9.145 1.00 93.94 189 ASP A N 1
ATOM 1476 C CA . ASP A 1 189 ? -21.629 -3.449 9.883 1.00 93.94 189 ASP A CA 1
ATOM 1477 C C . ASP A 1 189 ? -21.434 -3.541 11.408 1.00 93.94 189 ASP A C 1
ATOM 1479 O O . ASP A 1 189 ? -22.405 -3.62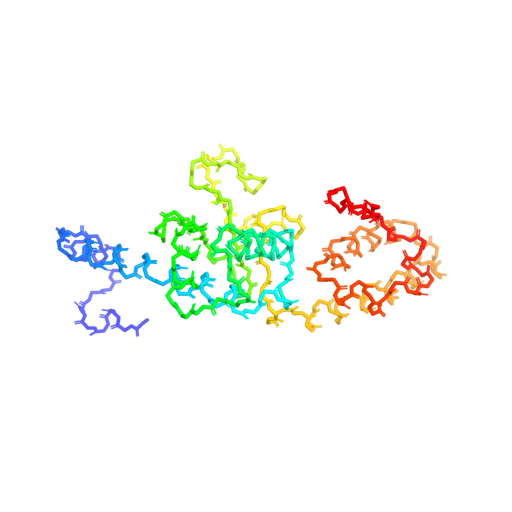9 12.165 1.00 93.94 189 ASP A O 1
ATOM 1483 N N . HIS A 1 190 ? -20.190 -3.528 11.899 1.00 95.00 190 HIS A N 1
ATOM 1484 C CA . HIS A 1 190 ? -19.925 -3.635 13.329 1.00 95.00 190 HIS A CA 1
ATOM 1485 C C . HIS A 1 190 ? -20.327 -2.336 14.066 1.00 95.00 190 HIS A C 1
ATOM 1487 O O . HIS A 1 190 ? -19.846 -1.256 13.706 1.00 95.00 190 HIS A O 1
ATOM 1493 N N . PRO A 1 191 ? -21.110 -2.394 15.165 1.00 94.38 191 PRO A N 1
ATOM 1494 C CA . PRO A 1 191 ? -21.612 -1.197 15.854 1.00 94.38 191 PRO A CA 1
ATOM 1495 C C . PRO A 1 191 ? -20.517 -0.220 16.302 1.00 94.38 191 PRO A C 1
ATOM 1497 O O . PRO A 1 191 ? -20.649 0.993 16.145 1.00 94.38 191 PRO A O 1
ATOM 1500 N N . LEU A 1 192 ? -19.398 -0.742 16.816 1.00 93.31 192 LEU A N 1
ATOM 1501 C CA . LEU A 1 192 ? -18.265 0.095 17.230 1.00 93.31 192 LEU A CA 1
ATOM 1502 C C . LEU A 1 192 ? -17.561 0.786 16.057 1.00 93.31 192 LEU A C 1
ATOM 1504 O O . LEU A 1 192 ? -16.966 1.845 16.240 1.00 93.31 192 LEU A O 1
ATOM 1508 N N . ILE A 1 193 ? -17.650 0.233 14.850 1.00 93.69 193 ILE A N 1
ATOM 1509 C CA . ILE A 1 193 ? -17.083 0.867 13.661 1.00 93.69 193 ILE A CA 1
ATOM 1510 C C . ILE A 1 193 ? -17.991 1.984 13.174 1.00 93.69 193 ILE A C 1
ATOM 1512 O O . ILE A 1 193 ? -17.489 3.067 12.891 1.00 93.69 193 ILE A O 1
ATOM 1516 N N . ALA A 1 194 ? -19.308 1.787 13.193 1.00 90.94 194 ALA A N 1
ATOM 1517 C CA . ALA A 1 194 ? -20.253 2.868 12.931 1.00 90.94 194 ALA A CA 1
ATOM 1518 C C . ALA A 1 194 ? -20.097 4.038 13.927 1.00 90.94 194 ALA A C 1
ATOM 1520 O O . ALA A 1 194 ? -20.234 5.198 13.547 1.00 90.94 194 ALA A O 1
ATOM 1521 N N . ALA A 1 195 ? -19.780 3.745 15.193 1.00 91.50 195 ALA A N 1
ATOM 1522 C CA . ALA A 1 195 ? -19.631 4.759 16.237 1.00 91.50 195 ALA A CA 1
ATOM 1523 C C . ALA A 1 195 ? -18.269 5.486 16.230 1.00 91.50 195 ALA A C 1
ATOM 1525 O O . ALA A 1 195 ? -18.219 6.687 16.501 1.00 91.50 195 ALA A O 1
ATOM 1526 N N . TYR A 1 196 ? -17.163 4.786 15.943 1.00 91.94 196 TYR A N 1
ATOM 1527 C CA . TYR A 1 196 ? -15.798 5.318 16.116 1.00 91.94 196 TYR A CA 1
ATOM 1528 C C . TYR A 1 196 ? -14.952 5.356 14.833 1.00 91.94 196 TYR A C 1
ATOM 1530 O O . TYR A 1 196 ? -13.881 5.980 14.812 1.00 91.94 196 TYR A O 1
ATOM 1538 N N . GLY A 1 197 ? -15.417 4.723 13.757 1.00 84.50 197 GLY A N 1
ATOM 1539 C CA . GLY A 1 197 ? -14.804 4.790 12.438 1.00 84.50 197 GLY A CA 1
ATOM 1540 C C . GLY A 1 197 ? -15.006 6.172 11.821 1.00 84.50 197 GLY A C 1
ATOM 1541 O O . GLY A 1 197 ? -16.120 6.595 11.534 1.00 84.50 197 GLY A O 1
ATOM 1542 N N . LYS A 1 198 ? -13.914 6.898 11.590 1.00 77.81 198 LYS A N 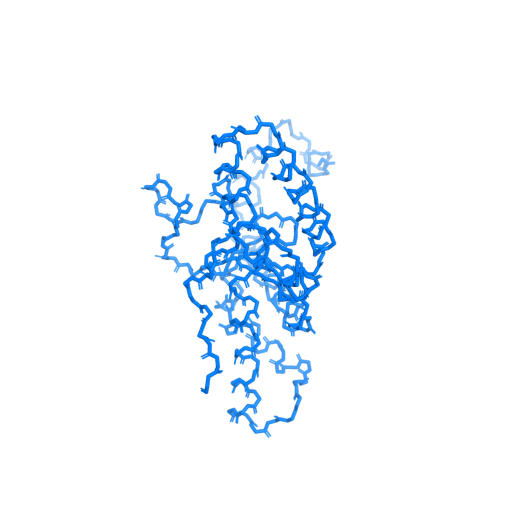1
ATOM 1543 C CA . LYS A 1 198 ? -13.912 8.174 10.867 1.00 77.81 198 LYS A CA 1
ATOM 1544 C C . LYS A 1 198 ? -13.676 7.915 9.388 1.00 77.81 198 LYS A C 1
ATOM 1546 O O . LYS A 1 198 ? -12.728 7.214 9.050 1.00 77.81 198 LYS A O 1
ATOM 1551 N N . ALA A 1 199 ? -14.473 8.518 8.510 1.00 58.94 199 ALA A N 1
ATOM 1552 C CA . ALA A 1 199 ? -14.195 8.493 7.076 1.00 58.94 199 ALA A CA 1
ATOM 1553 C C . ALA A 1 199 ? -12.800 9.088 6.800 1.00 58.94 199 ALA A C 1
ATOM 1555 O O . ALA A 1 199 ? -12.486 10.185 7.270 1.00 58.94 199 ALA A O 1
ATOM 1556 N N . GLN A 1 200 ? -11.947 8.371 6.062 1.00 53.81 200 GLN A N 1
ATOM 1557 C CA . GLN A 1 200 ? -10.650 8.917 5.660 1.00 53.81 200 GLN A CA 1
ATOM 1558 C C . GLN A 1 200 ? -10.834 10.076 4.663 1.00 53.81 200 GLN A C 1
ATOM 1560 O O . GLN A 1 200 ? -11.553 9.912 3.672 1.00 53.81 200 GLN A O 1
ATOM 1565 N N . PRO A 1 201 ? -10.149 11.220 4.852 1.00 36.50 201 PRO A N 1
ATOM 1566 C CA . PRO A 1 201 ? -10.087 12.266 3.839 1.00 36.50 201 PRO A CA 1
ATOM 1567 C C . PRO A 1 201 ? -9.273 11.751 2.641 1.00 36.50 201 PRO A C 1
ATOM 1569 O O . PRO A 1 201 ? -8.059 11.588 2.738 1.00 36.50 201 PRO A O 1
ATOM 1572 N N . GLY A 1 202 ? -9.945 11.456 1.525 1.00 41.16 202 GLY A N 1
ATOM 1573 C CA . GLY A 1 202 ? -9.302 11.001 0.283 1.00 41.16 202 GLY A CA 1
ATOM 1574 C C . GLY A 1 202 ? -10.011 9.862 -0.453 1.00 41.16 202 GLY A C 1
ATOM 1575 O O . GLY A 1 202 ? -9.723 9.642 -1.624 1.00 41.16 202 GLY A O 1
ATOM 1576 N N . ARG A 1 203 ? -10.977 9.175 0.173 1.00 41.44 203 ARG A N 1
ATOM 1577 C CA . ARG A 1 203 ? -11.965 8.376 -0.567 1.00 41.44 203 ARG A CA 1
ATOM 1578 C C . ARG A 1 203 ? -13.032 9.337 -1.082 1.00 41.44 203 ARG A C 1
ATOM 1580 O O . ARG A 1 203 ? -13.898 9.754 -0.317 1.00 41.44 203 ARG A O 1
ATOM 1587 N N . SER A 1 204 ? -12.960 9.718 -2.356 1.00 28.48 204 SER A N 1
ATOM 1588 C CA . SER A 1 204 ? -14.141 10.237 -3.040 1.00 28.48 204 SER A CA 1
ATOM 1589 C C . SER A 1 204 ? -15.212 9.154 -2.963 1.00 28.48 204 SER A C 1
ATOM 1591 O O . SER A 1 204 ? -15.035 8.055 -3.488 1.00 28.48 204 SER A O 1
ATOM 1593 N N . SER A 1 205 ? -16.296 9.447 -2.256 1.00 27.31 205 SER A N 1
ATOM 1594 C CA . SER A 1 205 ? -17.580 8.806 -2.486 1.00 27.31 205 SER A CA 1
ATOM 1595 C C . SER A 1 205 ? -17.860 8.881 -3.987 1.00 27.31 205 SER A C 1
ATOM 1597 O O . SER A 1 205 ? -18.012 9.979 -4.517 1.00 27.31 205 SER A O 1
ATOM 1599 N N . ASN A 1 206 ? -17.825 7.733 -4.664 1.00 27.38 206 ASN A N 1
ATOM 1600 C CA . ASN A 1 206 ? -18.354 7.607 -6.015 1.00 27.38 206 ASN A CA 1
ATOM 1601 C C . ASN A 1 206 ? -19.841 7.974 -5.964 1.00 27.38 206 ASN A C 1
ATOM 1603 O O . ASN A 1 206 ? -20.643 7.210 -5.425 1.00 27.38 206 ASN A O 1
ATOM 1607 N N . GLU A 1 207 ? -20.165 9.136 -6.520 1.00 27.69 207 GLU A N 1
ATOM 1608 C CA . GLU A 1 207 ? -21.366 9.350 -7.329 1.00 27.69 207 GLU A CA 1
ATOM 1609 C C . GLU A 1 207 ? -20.929 9.480 -8.790 1.00 27.69 207 GLU A C 1
ATOM 1611 O O . GLU A 1 207 ? -19.895 10.150 -9.036 1.00 27.69 207 GLU A O 1
#

Radius of gyration: 21.33 Å; chains: 1; bounding box: 61×33×58 Å

Sequence (207 aa):
MILMDCFGHDDPEMTLRRYILSDPAIVADVERVQRELVILMAKEAIGSAEDLGGAMGQGIRDAREKYLRVHRKSSLDPQDVYELAEALTMQGRDWVAVMPGVICTLPVGFTGPCASHQGGRNPANCQPGCSNQLLLAYNRSECDDMVRYIVEQLQKAIDEEAVQMVALWAGQLNNWLYRWNSVFEAWVDHPLIAAYGKAQPGRSSNE

pLDDT: mean 85.05, std 15.95, range [27.31, 97.81]

Secondary structure (DSSP, 8-state):
--HHHHHT-S-HHHHIIIIITT-HHHHHHHHHHHHHHHHHHHHHHHHTGGG-BSHHHHHHHHHHHHHHHHHT-SS--HHHHHHHHHHHTTTTTS-EEEETTEEE-PPTT---TT-SSSSS--GGGPPTT-TTEEE-GGGHHHHHHHHHHHHHHHHHHHHTT-HHHHHHHHHHHHHHHTT-HHHHHHHTT-HHHHHHPPPPTT-----

Foldseek 3Di:
DPQCVVPVDPDPCCSCVVPQVVDPVSVVVVVVVQLVVQLVVQLVCLVQLQLKFALCSVVSVVLLVVLCVVVVHPDDDPVNSSVSSCVQQVSSVAWDCLDVQKIFSPGPQDDFPQPPPPGDDDSVSDAQRGNRIMGGNVCVVVLLVQLVVLVVQLVVCVVVVVVVSVVVSLVVNQSRQRRHPVSVVVCVPPPSCVVRPDDDPPPPPDD